Protein AF-A0A5J5BMW9-F1 (afdb_monomer)

Structure (mmCIF, N/CA/C/O backbone):
data_AF-A0A5J5BMW9-F1
#
_entry.id   AF-A0A5J5BMW9-F1
#
loop_
_atom_site.group_PDB
_atom_site.id
_atom_site.type_symbol
_atom_site.label_atom_id
_atom_site.label_alt_id
_atom_site.label_comp_id
_atom_site.label_asym_id
_atom_site.label_entity_id
_atom_site.label_seq_id
_atom_site.pdbx_PDB_ins_code
_atom_site.Cartn_x
_atom_site.Cartn_y
_atom_site.Cartn_z
_atom_site.occupancy
_atom_site.B_iso_or_equiv
_atom_site.auth_seq_id
_atom_site.auth_comp_id
_atom_site.auth_asym_id
_atom_site.auth_atom_id
_atom_site.pdbx_PDB_model_num
ATOM 1 N N . MET A 1 1 ? -21.427 -18.743 55.366 1.00 62.78 1 MET A N 1
ATOM 2 C CA . MET A 1 1 ? -20.964 -18.402 54.002 1.00 62.78 1 MET A CA 1
ATOM 3 C C . MET A 1 1 ? -21.722 -17.168 53.526 1.00 62.78 1 MET A C 1
ATOM 5 O O . MET A 1 1 ? -22.914 -17.090 53.780 1.00 62.78 1 MET A O 1
ATOM 9 N N . ASN A 1 2 ? -21.036 -16.200 52.913 1.00 81.75 2 ASN A N 1
ATOM 10 C CA . ASN A 1 2 ? -21.584 -14.946 52.370 1.00 81.75 2 ASN A CA 1
ATOM 11 C C . ASN A 1 2 ? -21.410 -14.989 50.839 1.00 81.75 2 ASN A C 1
ATOM 13 O O . ASN A 1 2 ? -20.342 -15.383 50.379 1.00 81.75 2 ASN A O 1
ATOM 17 N N . SER A 1 3 ? -22.439 -14.617 50.067 1.00 90.19 3 SER A N 1
ATOM 18 C CA . SER A 1 3 ? -22.433 -14.708 48.597 1.00 90.19 3 SER A CA 1
ATOM 19 C C . SER A 1 3 ? -21.591 -13.642 47.885 1.00 90.19 3 SER A C 1
ATOM 21 O O . SER A 1 3 ? -21.252 -13.832 46.723 1.00 90.19 3 SER A O 1
ATOM 23 N N . LEU A 1 4 ? -21.286 -12.511 48.535 1.00 91.31 4 LEU A N 1
ATOM 24 C CA . LEU A 1 4 ? -20.562 -11.351 47.987 1.00 91.31 4 LEU A CA 1
ATOM 25 C C . LEU A 1 4 ? -21.122 -10.836 46.641 1.00 91.31 4 LEU A C 1
ATOM 27 O O . LEU A 1 4 ? -20.436 -10.119 45.910 1.00 91.31 4 LEU A O 1
ATOM 31 N N . GLY A 1 5 ? -22.383 -11.154 46.319 1.00 94.19 5 GLY A N 1
ATOM 32 C CA . GLY A 1 5 ? -22.940 -11.003 44.970 1.00 94.19 5 GLY A CA 1
ATOM 33 C C . GLY A 1 5 ? -22.934 -9.567 44.441 1.00 94.19 5 GLY A C 1
ATOM 34 O O . GLY A 1 5 ? -22.580 -9.340 43.285 1.00 94.19 5 GLY A O 1
ATOM 35 N N . LEU A 1 6 ? -23.242 -8.579 45.289 1.00 93.75 6 LEU A N 1
ATOM 36 C CA . LEU A 1 6 ? -23.217 -7.165 44.896 1.00 93.75 6 LEU A CA 1
ATOM 37 C C . LEU A 1 6 ? -21.791 -6.659 44.638 1.00 93.75 6 LEU A C 1
ATOM 39 O O . LEU A 1 6 ? -21.566 -5.896 43.702 1.00 93.75 6 LEU A O 1
ATOM 43 N N . ILE A 1 7 ? -20.820 -7.096 45.444 1.00 93.81 7 ILE A N 1
ATOM 44 C CA . ILE A 1 7 ? -19.411 -6.709 45.282 1.00 93.81 7 ILE A CA 1
ATOM 45 C C . ILE A 1 7 ? -18.866 -7.306 43.983 1.00 93.81 7 ILE A C 1
ATOM 47 O O . ILE A 1 7 ? -18.262 -6.586 43.189 1.00 93.81 7 ILE A O 1
ATOM 51 N N . SER A 1 8 ? -19.150 -8.588 43.730 1.00 95.75 8 SER A N 1
ATOM 52 C CA . SER A 1 8 ? -18.800 -9.253 42.473 1.00 95.75 8 SER A CA 1
ATOM 53 C C . SER A 1 8 ? -19.434 -8.543 41.274 1.00 95.75 8 SER A C 1
ATOM 55 O O . SER A 1 8 ? -18.712 -8.145 40.365 1.00 95.75 8 SER A O 1
ATOM 57 N N . SER A 1 9 ? -20.741 -8.262 41.320 1.00 95.56 9 SER A N 1
ATOM 58 C CA . SER A 1 9 ? -21.459 -7.587 40.228 1.00 95.56 9 SER A CA 1
ATOM 59 C C . SER A 1 9 ? -20.897 -6.196 39.922 1.00 95.56 9 SER A C 1
ATOM 61 O O . SER A 1 9 ? -20.739 -5.842 38.756 1.00 95.56 9 SER A O 1
ATOM 63 N N . ARG A 1 10 ? -20.534 -5.409 40.948 1.00 95.50 10 ARG A N 1
ATOM 64 C CA . ARG A 1 10 ? -19.918 -4.084 40.754 1.00 95.50 10 ARG A CA 1
ATOM 65 C C . ARG A 1 10 ? -18.558 -4.174 40.071 1.00 95.50 10 A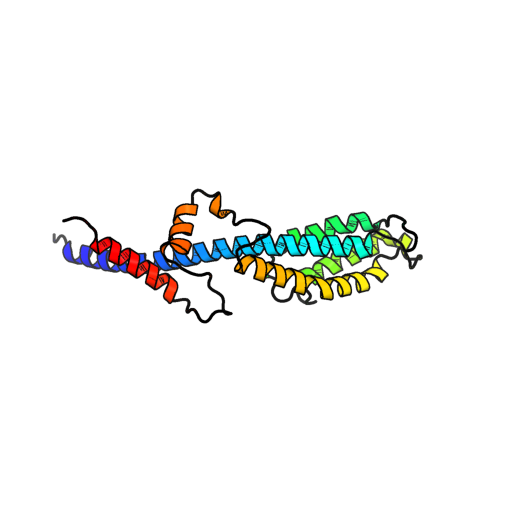RG A C 1
ATOM 67 O O . ARG A 1 10 ? -18.283 -3.385 39.173 1.00 95.50 10 ARG A O 1
ATOM 74 N N . LYS A 1 11 ? -17.724 -5.143 40.454 1.00 95.50 11 LYS A N 1
ATOM 75 C CA . LYS A 1 11 ? -16.420 -5.348 39.809 1.00 95.50 11 LYS A CA 1
ATOM 76 C C . LYS A 1 11 ? -16.545 -5.895 38.393 1.00 95.50 11 LYS A C 1
ATOM 78 O O . LYS A 1 11 ? -15.795 -5.469 37.520 1.00 95.50 11 LYS A O 1
ATOM 83 N N . THR A 1 12 ? -17.530 -6.751 38.130 1.00 95.38 12 THR A N 1
ATOM 84 C CA . THR A 1 12 ? -17.856 -7.175 36.764 1.00 95.38 12 THR A CA 1
ATOM 85 C C . THR A 1 12 ? -18.325 -5.997 35.909 1.00 95.38 12 THR A C 1
ATOM 87 O O . THR A 1 12 ? -17.895 -5.886 34.766 1.00 95.38 12 THR A O 1
ATOM 90 N N . ALA A 1 13 ? -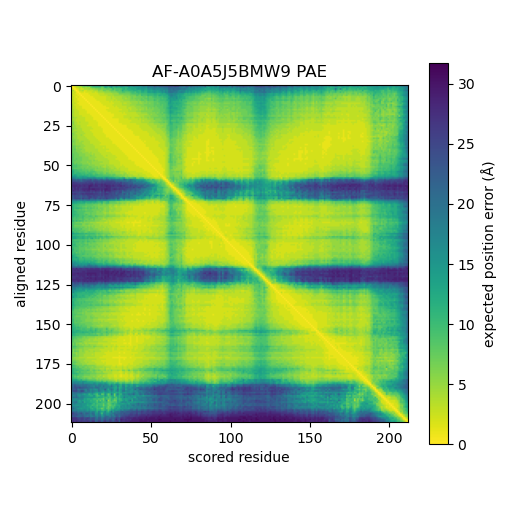19.145 -5.089 36.448 1.00 94.25 13 ALA A N 1
ATOM 91 C CA . ALA A 1 13 ? -19.577 -3.893 35.726 1.00 94.25 13 ALA A CA 1
ATOM 92 C C . ALA A 1 13 ? -18.394 -2.977 35.360 1.00 94.25 13 ALA A C 1
ATOM 94 O O . ALA A 1 13 ? -18.245 -2.633 34.190 1.00 94.25 13 ALA A O 1
ATOM 95 N N . GLU A 1 14 ? -17.504 -2.677 36.318 1.00 93.38 14 GLU A N 1
ATOM 96 C CA . GLU A 1 14 ? -16.268 -1.914 36.063 1.00 93.38 14 GLU A CA 1
ATOM 97 C C . GLU A 1 14 ? -15.406 -2.580 34.969 1.00 93.38 14 GLU A C 1
ATOM 99 O O . GLU A 1 14 ? -14.920 -1.914 34.054 1.00 93.38 14 GLU A O 1
ATOM 104 N N . ALA A 1 15 ? -15.254 -3.909 35.014 1.00 94.62 15 ALA A N 1
ATOM 105 C CA . ALA A 1 15 ? -14.490 -4.654 34.013 1.00 94.62 15 ALA A CA 1
ATOM 106 C C . ALA A 1 15 ? -15.124 -4.592 32.612 1.00 94.62 15 ALA A C 1
ATOM 108 O O . ALA A 1 15 ? -14.413 -4.459 31.615 1.00 94.62 15 ALA A O 1
ATOM 109 N N . VAL A 1 16 ? -16.455 -4.662 32.522 1.00 93.38 16 VAL A N 1
ATOM 110 C CA . VAL A 1 16 ? -17.190 -4.549 31.254 1.00 93.38 16 VAL A CA 1
ATOM 111 C C . VAL A 1 16 ? -17.012 -3.163 30.630 1.00 93.38 16 VAL A C 1
ATOM 113 O O . VAL A 1 16 ? -16.931 -3.058 29.406 1.00 93.38 16 VAL A O 1
ATOM 116 N N . ASP A 1 17 ? -16.921 -2.103 31.429 1.00 88.38 17 ASP A N 1
ATOM 117 C CA . ASP A 1 17 ? -16.704 -0.753 30.904 1.00 88.38 17 ASP A CA 1
ATOM 118 C C . ASP A 1 17 ? -15.285 -0.584 30.340 1.00 88.38 17 ASP A C 1
ATOM 120 O O . ASP A 1 17 ? -15.129 -0.091 29.222 1.00 88.38 17 ASP A O 1
ATOM 124 N N . ILE A 1 18 ? -14.260 -1.124 31.008 1.00 91.81 18 ILE A N 1
ATOM 125 C CA . ILE A 1 18 ? -12.894 -1.182 30.453 1.00 91.81 18 ILE A CA 1
ATOM 126 C C . ILE A 1 18 ? -12.869 -2.006 29.157 1.00 91.81 18 ILE A C 1
ATOM 128 O O . ILE A 1 18 ? -12.268 -1.595 28.161 1.00 91.81 18 ILE A O 1
ATOM 132 N N . PHE A 1 19 ? -13.558 -3.149 29.132 1.00 89.62 19 PHE A N 1
ATOM 133 C CA . PHE A 1 19 ? -13.623 -4.006 27.950 1.00 89.62 19 PHE A CA 1
ATOM 134 C C . PHE A 1 19 ? -14.227 -3.291 26.733 1.00 89.62 19 PHE A C 1
ATOM 136 O O . PHE A 1 19 ? -13.752 -3.487 25.611 1.00 89.62 19 PHE A O 1
ATOM 143 N N . LYS A 1 20 ? -15.229 -2.423 26.924 1.00 85.62 20 LYS A N 1
ATOM 144 C CA . LYS A 1 20 ? -15.781 -1.606 25.829 1.00 85.62 20 LYS A CA 1
ATOM 145 C C . LYS A 1 20 ? -14.758 -0.629 25.276 1.00 85.62 20 LYS A C 1
ATOM 147 O O . LYS A 1 20 ? -14.660 -0.510 24.059 1.00 85.62 20 LYS A O 1
ATOM 152 N N . ILE A 1 21 ? -13.972 0.015 26.143 1.00 87.81 21 ILE A N 1
ATOM 153 C CA . ILE A 1 21 ? -12.910 0.936 25.720 1.00 87.81 21 ILE A CA 1
ATOM 154 C C . ILE A 1 21 ? -11.867 0.206 24.871 1.00 87.81 21 ILE A C 1
ATOM 156 O O . ILE A 1 21 ? -11.460 0.688 23.810 1.00 87.81 21 ILE A O 1
ATOM 160 N N . MET A 1 22 ? -11.470 -0.990 25.306 1.00 89.94 22 MET A N 1
ATOM 161 C CA . MET A 1 22 ? -10.542 -1.832 24.554 1.00 89.94 22 MET A CA 1
ATOM 162 C C . MET A 1 22 ? -11.140 -2.269 23.215 1.00 89.94 22 MET A C 1
ATOM 164 O O . MET A 1 22 ? -10.480 -2.163 22.183 1.00 89.94 22 MET A O 1
ATOM 168 N N . SER A 1 23 ? -12.399 -2.710 23.218 1.00 88.38 23 SER A N 1
ATOM 169 C CA . SER A 1 23 ? -13.090 -3.204 22.024 1.00 88.38 23 SER A CA 1
ATOM 170 C C . SER A 1 23 ? -13.304 -2.108 20.980 1.00 88.38 23 SER A C 1
ATOM 172 O O . SER A 1 23 ? -13.058 -2.347 19.800 1.00 88.38 23 SER A O 1
ATOM 174 N N . SER A 1 24 ? -13.696 -0.895 21.388 1.00 86.25 24 SER A N 1
ATOM 175 C CA . SER A 1 24 ? -13.872 0.230 20.462 1.00 86.25 24 SER A CA 1
ATOM 176 C C . SER A 1 24 ? -12.542 0.648 19.836 1.00 86.25 24 SER A C 1
ATOM 178 O O . SER A 1 24 ? -12.444 0.783 18.616 1.00 86.25 24 SER A O 1
ATOM 180 N N . THR A 1 25 ? -11.488 0.764 20.648 1.00 88.50 25 THR A N 1
ATOM 181 C CA . THR A 1 25 ? -10.137 1.095 20.173 1.00 88.50 25 THR A CA 1
ATOM 182 C C . THR A 1 25 ? -9.620 0.039 19.199 1.00 88.50 25 THR A C 1
ATOM 184 O O . THR A 1 25 ? -9.063 0.370 18.150 1.00 88.50 25 THR A O 1
ATOM 187 N N . TYR A 1 26 ? -9.834 -1.238 19.521 1.00 89.50 26 TYR A N 1
ATOM 188 C CA . TYR A 1 26 ? -9.436 -2.349 18.669 1.00 89.50 26 TYR A CA 1
ATOM 189 C C . TYR A 1 26 ? -10.195 -2.348 17.338 1.00 89.50 26 TYR A C 1
ATOM 191 O O . TYR A 1 26 ? -9.580 -2.513 16.287 1.00 89.50 26 TYR A O 1
ATOM 199 N N . LEU A 1 27 ? -11.502 -2.079 17.353 1.00 89.56 27 LEU A N 1
ATOM 200 C CA . LEU A 1 27 ? -12.317 -2.026 16.141 1.00 89.56 27 LEU A CA 1
ATOM 201 C C . LEU A 1 27 ? -11.891 -0.887 15.195 1.00 89.56 27 LEU A C 1
ATOM 203 O O . LEU A 1 27 ? -11.784 -1.107 13.987 1.00 89.56 27 LEU A O 1
ATOM 207 N N . VAL A 1 28 ? -11.565 0.298 15.728 1.00 89.62 28 VAL A N 1
ATOM 208 C CA . VAL A 1 28 ? -10.986 1.399 14.929 1.00 89.62 28 VAL A CA 1
ATOM 209 C C . VAL A 1 28 ? -9.641 0.989 14.335 1.00 89.62 28 VAL A C 1
ATOM 211 O O . VAL A 1 28 ? -9.394 1.230 13.153 1.00 89.62 28 VAL A O 1
ATOM 214 N N . ALA A 1 29 ? -8.777 0.350 15.129 1.00 90.81 29 ALA A N 1
ATOM 215 C CA . ALA A 1 29 ? -7.474 -0.116 14.665 1.00 90.81 29 ALA A CA 1
ATOM 216 C C . ALA A 1 29 ? -7.595 -1.182 13.560 1.00 90.81 29 ALA A C 1
ATOM 218 O O . ALA A 1 29 ? -6.823 -1.158 12.604 1.00 90.81 29 ALA A O 1
ATOM 219 N N . LEU A 1 30 ? -8.588 -2.073 13.642 1.00 94.62 30 LEU A N 1
ATOM 220 C CA . LEU A 1 30 ? -8.881 -3.047 12.590 1.00 94.62 30 LEU A CA 1
ATOM 221 C C . LEU A 1 30 ? -9.352 -2.375 11.298 1.00 94.62 30 LEU A C 1
ATOM 223 O O . LEU A 1 30 ? -8.853 -2.712 10.227 1.00 94.62 30 LEU A O 1
ATOM 227 N N . CYS A 1 31 ? -10.260 -1.399 11.383 1.00 93.44 31 CYS A N 1
ATOM 228 C CA . CYS A 1 31 ? -10.694 -0.645 10.203 1.00 93.44 31 CYS A CA 1
ATOM 229 C C . CYS A 1 31 ? -9.522 0.117 9.570 1.00 93.44 31 CYS A C 1
ATOM 231 O O . CYS A 1 31 ? -9.363 0.101 8.353 1.00 93.44 31 CYS A O 1
ATOM 233 N N . GLN A 1 32 ? -8.641 0.694 10.392 1.00 93.88 32 GLN A N 1
ATOM 234 C CA . GLN A 1 32 ? -7.413 1.336 9.925 1.00 93.88 32 GLN A CA 1
ATOM 235 C C . GLN A 1 32 ? -6.482 0.346 9.209 1.00 93.88 32 GLN A C 1
ATOM 237 O O . GLN A 1 32 ? -5.921 0.672 8.167 1.00 93.88 32 GLN A O 1
ATOM 242 N N . ALA A 1 33 ? -6.318 -0.868 9.741 1.00 96.06 33 ALA A N 1
ATOM 243 C CA . ALA A 1 33 ? -5.502 -1.902 9.111 1.00 96.06 33 ALA A CA 1
ATOM 244 C C . ALA A 1 33 ? -6.086 -2.361 7.764 1.00 96.06 33 ALA A C 1
ATOM 246 O O . ALA A 1 33 ? -5.330 -2.602 6.825 1.00 96.06 33 ALA A O 1
ATOM 247 N N . ILE A 1 34 ? -7.416 -2.445 7.651 1.00 96.19 34 ILE A N 1
ATOM 248 C CA . ILE A 1 34 ? -8.109 -2.740 6.388 1.00 96.19 34 ILE A CA 1
ATOM 249 C C . ILE A 1 34 ? -7.805 -1.657 5.345 1.00 96.19 34 ILE A C 1
ATOM 251 O O . ILE A 1 34 ? -7.415 -1.984 4.224 1.00 96.19 34 ILE A O 1
ATOM 255 N N . ASP A 1 35 ? -7.915 -0.384 5.725 1.00 94.81 35 ASP A N 1
ATOM 256 C CA . ASP A 1 35 ? -7.615 0.744 4.835 1.00 94.81 35 ASP A CA 1
ATOM 257 C C . ASP A 1 35 ? -6.140 0.755 4.403 1.00 94.81 35 ASP A C 1
ATOM 259 O O . ASP A 1 35 ? -5.835 0.943 3.225 1.00 94.81 35 ASP A O 1
ATOM 263 N N . LEU A 1 36 ? -5.213 0.467 5.326 1.00 96.00 36 LEU A N 1
ATOM 264 C CA . LEU A 1 36 ? -3.786 0.342 5.013 1.00 96.00 36 LEU A CA 1
ATOM 265 C C . LEU A 1 36 ? -3.505 -0.806 4.038 1.00 96.00 36 LEU A C 1
ATOM 267 O O . LEU A 1 36 ? -2.686 -0.641 3.140 1.00 96.00 36 LEU A O 1
ATOM 271 N N . ARG A 1 37 ? -4.186 -1.953 4.157 1.00 96.88 37 ARG A N 1
ATOM 272 C CA . ARG A 1 37 ? -4.039 -3.057 3.191 1.00 96.88 37 ARG A CA 1
ATOM 273 C C . ARG A 1 37 ? -4.581 -2.698 1.812 1.00 96.88 37 ARG A C 1
ATOM 275 O O . ARG A 1 37 ? -3.972 -3.055 0.808 1.00 96.88 37 ARG A O 1
ATOM 282 N N . HIS A 1 38 ? -5.692 -1.967 1.752 1.00 96.44 38 HIS A N 1
ATOM 283 C CA . HIS A 1 38 ? -6.236 -1.467 0.489 1.00 96.44 38 HIS A CA 1
ATOM 284 C C . HIS A 1 38 ? -5.280 -0.473 -0.191 1.00 96.44 38 HIS A C 1
ATOM 286 O O . HIS A 1 38 ? -5.040 -0.567 -1.400 1.00 96.44 38 HIS A O 1
ATOM 292 N N . MET A 1 39 ? -4.682 0.428 0.590 1.00 95.75 39 MET A N 1
ATOM 293 C CA . MET A 1 39 ? -3.654 1.357 0.121 1.00 95.75 39 MET A CA 1
ATOM 294 C C . MET A 1 39 ? -2.393 0.622 -0.350 1.00 95.75 39 MET A C 1
ATOM 296 O O . MET A 1 39 ? -1.893 0.905 -1.437 1.00 95.75 39 MET A O 1
ATOM 300 N N . GLU A 1 40 ? -1.902 -0.343 0.430 1.00 96.50 40 GLU A N 1
ATOM 301 C CA . GLU A 1 40 ? -0.733 -1.160 0.093 1.00 96.50 40 GLU A CA 1
ATOM 302 C C . GLU A 1 40 ? -0.900 -1.837 -1.269 1.00 96.50 40 GLU A C 1
ATOM 304 O O . GLU A 1 40 ? 0.000 -1.770 -2.101 1.00 96.50 40 GLU A O 1
ATOM 309 N N . GLU A 1 41 ? -2.056 -2.453 -1.522 1.00 96.50 41 GLU A N 1
ATOM 310 C CA . GLU A 1 41 ? -2.325 -3.150 -2.779 1.00 96.50 41 GLU A CA 1
ATOM 311 C C . GLU A 1 41 ? -2.300 -2.205 -3.991 1.00 96.50 41 GLU A C 1
ATOM 313 O O . GLU A 1 41 ? -1.666 -2.510 -5.006 1.00 96.50 41 GLU A O 1
ATOM 318 N N . ASN A 1 42 ? -2.934 -1.035 -3.877 1.00 97.31 42 ASN A N 1
ATOM 319 C CA . ASN A 1 42 ? -2.951 -0.037 -4.948 1.00 97.31 42 ASN A CA 1
ATOM 320 C C . ASN A 1 42 ? -1.552 0.534 -5.210 1.00 97.31 42 ASN A C 1
ATOM 322 O O . ASN A 1 42 ? -1.106 0.568 -6.356 1.00 97.31 42 ASN A O 1
ATOM 326 N N . LEU A 1 43 ? -0.830 0.920 -4.154 1.00 96.75 43 LEU A N 1
ATOM 327 C CA . LEU A 1 43 ? 0.528 1.453 -4.268 1.00 96.75 43 LEU A CA 1
ATOM 328 C C . LEU A 1 43 ? 1.490 0.412 -4.848 1.00 96.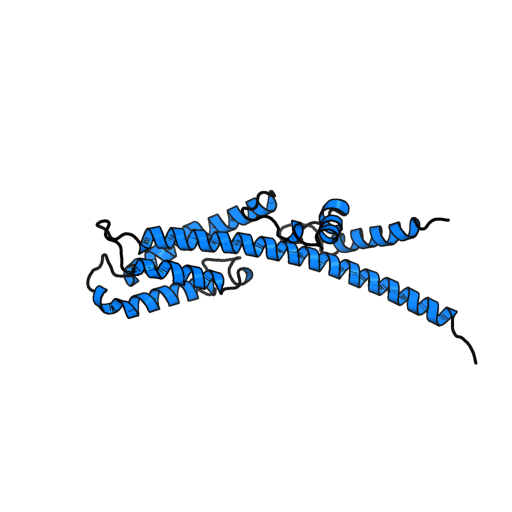75 43 LEU A C 1
ATOM 330 O O . LEU A 1 43 ? 2.276 0.730 -5.741 1.00 96.75 43 LEU A O 1
ATOM 334 N N . LYS A 1 44 ? 1.389 -0.851 -4.419 1.00 96.75 44 LYS A N 1
ATOM 335 C CA . LYS A 1 44 ? 2.174 -1.954 -4.983 1.00 96.75 44 LYS A CA 1
ATOM 336 C C . LYS A 1 44 ? 1.926 -2.114 -6.477 1.00 96.75 44 LYS A C 1
ATOM 338 O O . LYS A 1 44 ? 2.880 -2.216 -7.244 1.00 96.75 44 LYS A O 1
ATOM 343 N N . ASN A 1 45 ? 0.661 -2.109 -6.897 1.00 96.50 45 ASN A N 1
ATOM 344 C CA . ASN A 1 45 ? 0.293 -2.211 -8.306 1.00 96.50 45 ASN A CA 1
ATOM 345 C C . ASN A 1 45 ? 0.872 -1.049 -9.132 1.00 96.50 45 ASN A C 1
ATOM 347 O O . ASN A 1 45 ? 1.464 -1.277 -10.185 1.00 96.50 45 ASN A O 1
ATOM 351 N N . THR A 1 46 ? 0.792 0.181 -8.622 1.00 96.69 46 THR A N 1
ATOM 352 C CA . THR A 1 46 ? 1.393 1.358 -9.263 1.00 96.69 46 THR A CA 1
ATOM 353 C C . THR A 1 46 ? 2.908 1.228 -9.407 1.00 96.69 46 THR A C 1
ATOM 355 O O . THR A 1 46 ? 3.441 1.489 -10.488 1.00 96.69 46 THR A O 1
ATOM 358 N N . VAL A 1 47 ? 3.613 0.783 -8.360 1.00 96.50 47 VAL A N 1
ATOM 359 C CA . VAL A 1 47 ? 5.070 0.575 -8.414 1.00 96.50 47 VAL A CA 1
ATOM 360 C C . VAL A 1 47 ? 5.412 -0.496 -9.453 1.00 96.50 47 VAL A C 1
ATOM 362 O O . VAL A 1 47 ? 6.292 -0.270 -10.280 1.00 96.50 47 VAL A O 1
ATOM 365 N N . LYS A 1 48 ? 4.686 -1.623 -9.484 1.00 95.50 48 LYS A N 1
ATOM 366 C CA . LYS A 1 48 ? 4.884 -2.685 -10.488 1.00 95.50 48 LYS A CA 1
ATOM 367 C C . LYS A 1 48 ? 4.709 -2.163 -11.911 1.00 95.50 48 LYS A C 1
ATOM 369 O O . LYS A 1 48 ? 5.576 -2.400 -12.748 1.00 95.50 48 LYS A O 1
ATOM 374 N N . ASN A 1 49 ? 3.627 -1.430 -12.169 1.00 95.19 49 ASN A N 1
ATOM 375 C CA . ASN A 1 49 ? 3.334 -0.876 -13.491 1.00 95.19 49 ASN A CA 1
ATOM 376 C C . ASN A 1 49 ? 4.388 0.149 -13.915 1.00 95.19 49 ASN A C 1
ATOM 378 O O . ASN A 1 49 ? 4.858 0.111 -15.047 1.00 95.19 49 ASN A O 1
ATOM 382 N N . THR A 1 50 ? 4.817 1.014 -12.994 1.00 95.00 50 THR A N 1
ATOM 383 C CA . THR A 1 50 ? 5.853 2.018 -13.271 1.00 95.00 50 THR A CA 1
ATOM 384 C C . THR A 1 50 ? 7.201 1.355 -13.558 1.00 95.00 50 THR A C 1
ATOM 386 O O . THR A 1 50 ? 7.851 1.690 -14.545 1.00 95.00 50 THR A O 1
ATOM 389 N N . VAL A 1 51 ? 7.611 0.372 -1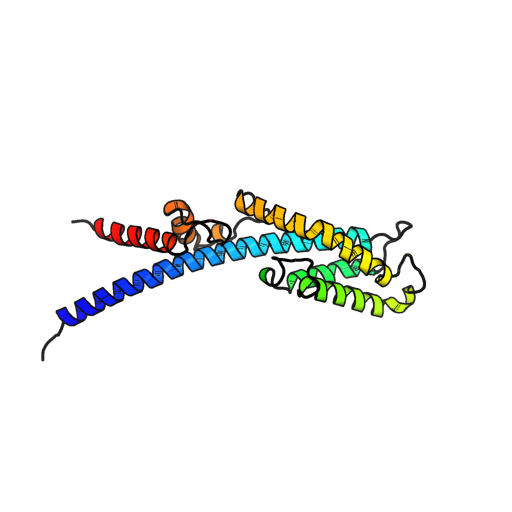2.748 1.00 93.50 51 VAL A N 1
ATOM 390 C CA . VAL A 1 51 ? 8.858 -0.382 -12.964 1.00 93.50 51 VAL A CA 1
ATOM 391 C C . VAL A 1 51 ? 8.810 -1.151 -14.284 1.00 93.50 51 VAL A C 1
ATOM 393 O O . VAL A 1 51 ? 9.775 -1.093 -15.038 1.00 93.50 51 VAL A O 1
ATOM 396 N N . SER A 1 52 ? 7.696 -1.816 -14.603 1.00 92.00 52 SER A N 1
ATOM 397 C CA . SER A 1 52 ? 7.496 -2.506 -15.886 1.00 92.00 52 SER A CA 1
ATOM 398 C C . SER A 1 52 ? 7.565 -1.535 -17.069 1.00 92.00 52 SER A C 1
ATOM 400 O O . SER A 1 52 ? 8.270 -1.796 -18.043 1.00 92.00 52 SER A O 1
ATOM 402 N N . GLN A 1 53 ? 6.911 -0.375 -16.977 1.00 90.88 53 GLN A N 1
ATOM 403 C CA . GLN A 1 53 ? 6.939 0.650 -18.020 1.00 90.88 53 GLN A CA 1
ATOM 404 C C . GLN A 1 53 ? 8.357 1.188 -18.254 1.00 90.88 53 GLN A C 1
ATOM 406 O O . GLN A 1 53 ? 8.805 1.269 -19.399 1.00 90.88 53 GLN A O 1
ATOM 411 N N . VAL A 1 54 ? 9.075 1.538 -17.184 1.00 90.81 54 VAL A N 1
ATOM 412 C CA . VAL A 1 54 ? 10.448 2.055 -17.271 1.00 90.81 54 VAL A CA 1
ATOM 413 C C . VAL A 1 54 ? 11.403 0.973 -17.779 1.00 90.81 54 VAL A C 1
ATOM 415 O O . VAL A 1 54 ? 12.208 1.238 -18.672 1.00 90.81 54 VAL A O 1
ATOM 418 N N . ALA A 1 55 ? 11.284 -0.258 -17.276 1.00 88.19 55 ALA A N 1
ATOM 419 C CA . ALA A 1 55 ? 12.067 -1.391 -17.754 1.00 88.19 55 ALA A CA 1
ATOM 420 C C . ALA A 1 55 ? 11.831 -1.622 -19.250 1.00 88.19 55 ALA A C 1
ATOM 422 O O . ALA A 1 55 ? 12.793 -1.745 -20.000 1.00 88.19 55 ALA A O 1
ATOM 423 N N . ASN A 1 56 ? 10.581 -1.583 -19.714 1.00 85.75 56 ASN A N 1
ATOM 424 C CA . ASN A 1 56 ? 10.275 -1.763 -21.128 1.00 85.75 56 ASN A CA 1
ATOM 425 C C . ASN A 1 56 ? 10.812 -0.629 -22.006 1.00 85.75 56 ASN A C 1
ATOM 427 O O . ASN A 1 56 ? 11.343 -0.877 -23.087 1.00 85.75 56 ASN A O 1
ATOM 431 N N . LYS A 1 57 ? 10.739 0.614 -21.527 1.00 84.88 57 LYS A N 1
ATOM 432 C CA . LYS A 1 57 ? 11.270 1.780 -22.240 1.00 84.88 57 LYS A CA 1
ATOM 433 C C . LYS A 1 57 ? 12.797 1.737 -22.378 1.00 84.88 57 LYS A C 1
ATOM 435 O O . LYS A 1 57 ? 13.320 2.087 -23.431 1.00 84.88 57 LYS A O 1
ATOM 440 N N . VAL A 1 58 ? 13.510 1.334 -21.325 1.00 82.88 58 VAL A N 1
ATOM 441 C CA . VAL A 1 58 ? 14.980 1.427 -21.263 1.00 82.88 58 VAL A C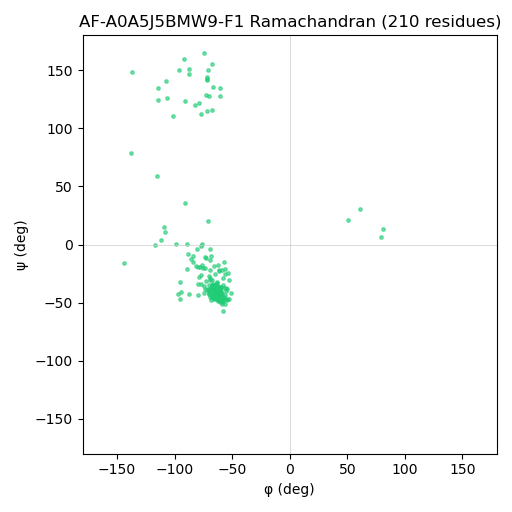A 1
ATOM 442 C C . VAL A 1 58 ? 15.667 0.130 -21.707 1.00 82.88 58 VAL A C 1
ATOM 444 O O . VAL A 1 58 ? 16.683 0.163 -22.411 1.00 82.88 58 VAL A O 1
ATOM 447 N N . LEU A 1 59 ? 15.130 -1.023 -21.306 1.00 75.19 59 LEU A N 1
ATOM 448 C CA . LEU A 1 59 ? 15.770 -2.328 -21.479 1.00 75.19 59 LEU A CA 1
ATOM 449 C C . LEU A 1 59 ? 15.307 -3.056 -22.748 1.00 75.19 59 LEU A C 1
ATOM 451 O O . LEU A 1 59 ? 16.135 -3.722 -23.357 1.00 75.19 59 LEU A O 1
ATOM 455 N N . THR A 1 60 ? 14.058 -2.900 -23.201 1.00 68.69 60 THR A N 1
ATOM 456 C CA . THR A 1 60 ? 13.499 -3.756 -24.272 1.00 68.69 60 THR A CA 1
ATOM 457 C C . THR A 1 60 ? 13.937 -3.369 -25.689 1.00 68.69 60 THR A C 1
ATOM 459 O O . THR A 1 60 ? 14.032 -4.251 -26.542 1.00 68.69 60 THR A O 1
ATOM 462 N N . MET A 1 61 ? 14.260 -2.096 -25.957 1.00 63.75 61 MET A N 1
ATOM 463 C CA . MET A 1 61 ? 14.719 -1.645 -27.281 1.00 63.75 61 MET A CA 1
ATOM 464 C C . MET A 1 61 ? 16.226 -1.344 -27.312 1.00 63.75 61 MET A C 1
ATOM 466 O O . MET A 1 61 ? 16.753 -0.561 -26.512 1.00 63.75 61 MET A O 1
ATOM 470 N N . GLY A 1 62 ? 16.936 -1.973 -28.253 1.00 59.34 62 GLY A N 1
ATOM 471 C CA . GLY A 1 62 ? 18.236 -1.499 -28.733 1.00 59.34 62 GLY A CA 1
ATOM 472 C C . GLY A 1 62 ? 18.080 -0.278 -29.648 1.00 59.34 62 GLY A C 1
ATOM 473 O O . GLY A 1 62 ? 16.990 -0.006 -30.151 1.00 59.34 62 GLY A O 1
ATOM 474 N N . SER A 1 63 ? 19.171 0.445 -29.908 1.00 55.56 63 SER A N 1
ATOM 475 C CA . SER A 1 63 ? 19.195 1.624 -30.798 1.00 55.56 63 SER A CA 1
ATOM 476 C C . SER A 1 63 ? 18.678 1.354 -32.222 1.00 55.56 63 SER A C 1
ATOM 478 O O . SER A 1 63 ? 18.227 2.285 -32.882 1.00 55.56 63 SER A O 1
ATOM 480 N N . ASN A 1 64 ? 18.673 0.090 -32.662 1.00 56.34 64 ASN A N 1
ATOM 481 C CA . ASN A 1 64 ? 18.235 -0.343 -33.994 1.00 56.34 64 ASN A CA 1
ATOM 482 C C . ASN A 1 64 ? 16.889 -1.105 -33.999 1.00 56.34 64 ASN A C 1
ATOM 484 O O . ASN A 1 64 ? 16.540 -1.715 -35.005 1.00 56.34 64 ASN A O 1
ATOM 488 N N . GLY A 1 65 ? 16.137 -1.116 -32.890 1.00 59.69 65 GLY A N 1
ATOM 489 C CA . GLY A 1 65 ? 14.863 -1.849 -32.791 1.00 59.69 65 GLY A CA 1
ATOM 490 C C . GLY A 1 65 ? 14.997 -3.363 -32.558 1.00 59.69 65 GLY A C 1
ATOM 491 O O . GLY A 1 65 ? 13.993 -4.071 -32.555 1.00 59.69 65 GLY A O 1
ATOM 492 N N . GLU A 1 66 ? 16.214 -3.864 -32.329 1.00 57.41 66 GLU A N 1
ATOM 493 C CA . GLU A 1 66 ? 16.459 -5.257 -31.944 1.00 57.41 66 GLU A CA 1
ATOM 494 C C . GLU A 1 66 ? 16.019 -5.530 -30.495 1.00 57.41 66 GLU A C 1
ATOM 496 O O . GLU A 1 66 ? 16.176 -4.687 -29.603 1.00 57.41 66 GLU A O 1
ATOM 501 N N . LEU A 1 67 ? 15.467 -6.730 -30.270 1.00 59.56 67 LEU A N 1
ATOM 502 C CA . LEU A 1 67 ? 15.061 -7.220 -28.953 1.00 59.56 67 LEU A CA 1
ATOM 503 C C . LEU A 1 67 ? 16.299 -7.539 -28.118 1.00 59.56 67 LEU A C 1
ATOM 505 O O . LEU A 1 67 ? 17.044 -8.469 -28.416 1.00 59.56 67 LEU A O 1
ATOM 509 N N . HIS A 1 68 ? 16.493 -6.787 -27.043 1.00 59.72 68 HIS A N 1
ATOM 510 C CA . HIS A 1 68 ? 17.624 -6.988 -26.150 1.00 59.72 68 HIS A CA 1
ATOM 511 C C . HIS A 1 68 ? 17.450 -8.274 -25.313 1.00 59.72 68 HIS A C 1
ATOM 513 O O . HIS A 1 68 ? 16.343 -8.544 -24.830 1.00 59.72 68 HIS A O 1
ATOM 519 N N . PRO A 1 69 ? 18.528 -9.028 -25.020 1.00 59.28 69 PRO A N 1
ATOM 520 C CA . PRO A 1 69 ? 18.482 -10.173 -24.097 1.00 59.28 69 PRO A CA 1
ATOM 521 C C . PRO A 1 69 ? 17.975 -9.823 -22.681 1.00 59.28 69 PRO A C 1
ATOM 523 O O . PRO A 1 69 ? 17.549 -10.698 -21.932 1.00 59.28 69 PRO A O 1
ATOM 526 N N . SER A 1 70 ? 17.924 -8.536 -22.324 1.00 59.97 70 SER A N 1
ATOM 527 C CA . SER A 1 70 ? 17.433 -8.015 -21.044 1.00 59.97 70 SER A CA 1
ATOM 528 C C . SER A 1 70 ? 15.904 -8.009 -20.920 1.00 59.97 70 SER A C 1
ATOM 530 O O . SER A 1 70 ? 15.384 -7.643 -19.866 1.00 59.97 70 SER A O 1
ATOM 532 N N . ARG A 1 71 ? 15.160 -8.470 -21.939 1.00 62.06 71 ARG A N 1
ATOM 533 C CA . ARG A 1 71 ? 13.702 -8.687 -21.857 1.00 62.06 71 ARG A CA 1
ATOM 534 C C . ARG A 1 71 ? 13.308 -9.558 -20.656 1.00 62.06 71 ARG A C 1
ATOM 536 O O . ARG A 1 71 ? 12.232 -9.392 -20.092 1.00 62.06 71 ARG A O 1
ATOM 543 N N . PHE A 1 72 ? 14.183 -10.472 -20.238 1.00 62.59 72 PHE A N 1
ATOM 544 C CA . PHE A 1 72 ? 13.941 -11.331 -19.078 1.00 62.59 72 PHE A CA 1
ATOM 545 C C . PHE A 1 72 ? 14.125 -10.612 -17.729 1.00 62.59 72 PHE A C 1
ATOM 547 O O . PHE A 1 72 ? 13.570 -11.074 -16.731 1.00 62.59 72 PHE A O 1
ATOM 554 N N . CYS A 1 73 ? 14.812 -9.461 -17.693 1.00 76.12 73 CYS A N 1
ATOM 555 C CA . CYS A 1 73 ? 15.040 -8.693 -16.466 1.00 76.12 73 CYS A CA 1
ATOM 556 C C . CYS A 1 73 ? 13.742 -8.108 -15.900 1.00 76.12 73 CYS A C 1
ATOM 558 O O . CYS A 1 73 ? 13.592 -8.048 -14.683 1.00 76.12 73 CYS A O 1
ATOM 560 N N . GLU A 1 74 ? 12.782 -7.720 -16.750 1.00 83.19 74 GLU A N 1
ATOM 561 C CA . GLU A 1 74 ? 11.504 -7.136 -16.311 1.00 83.19 74 GLU A CA 1
ATOM 562 C C . GLU A 1 74 ? 10.806 -8.028 -15.279 1.00 83.19 74 GLU A C 1
ATOM 564 O O . GLU A 1 74 ? 10.396 -7.565 -14.214 1.00 83.19 74 GLU A O 1
ATOM 569 N N . LYS A 1 75 ? 10.731 -9.334 -15.557 1.00 86.94 75 LYS A N 1
ATOM 570 C CA . LYS A 1 75 ? 10.072 -10.296 -14.673 1.00 86.94 75 LYS A CA 1
ATOM 571 C C . LYS A 1 75 ? 10.735 -10.345 -13.297 1.00 86.94 75 LYS A C 1
ATOM 573 O O . LYS A 1 75 ? 10.038 -10.479 -12.294 1.00 86.94 75 LYS A O 1
ATOM 578 N N . ASP A 1 76 ? 12.058 -10.245 -13.236 1.00 89.56 76 ASP A N 1
ATOM 579 C CA . ASP A 1 76 ? 12.790 -10.276 -11.972 1.00 89.56 76 ASP A CA 1
ATOM 580 C C . ASP A 1 76 ? 12.705 -8.945 -11.217 1.00 89.56 76 ASP A C 1
ATOM 582 O O . ASP A 1 76 ? 12.561 -8.959 -9.995 1.00 89.56 76 ASP A O 1
ATOM 586 N N . LEU A 1 77 ? 12.668 -7.809 -11.919 1.00 91.12 77 LEU A N 1
ATOM 587 C CA . LEU A 1 77 ? 12.408 -6.501 -11.308 1.00 91.12 77 LEU A CA 1
ATOM 588 C C . LEU A 1 77 ? 11.001 -6.438 -10.700 1.00 91.12 77 LEU A C 1
ATOM 590 O O . LEU A 1 77 ? 10.828 -5.991 -9.569 1.00 91.12 77 LEU A O 1
ATOM 594 N N . VAL A 1 78 ? 9.991 -6.956 -11.401 1.00 92.19 78 VAL A N 1
ATOM 595 C CA . VAL A 1 78 ? 8.621 -7.031 -10.873 1.00 92.19 78 VAL A CA 1
ATOM 596 C C . VAL A 1 78 ? 8.544 -7.976 -9.665 1.00 92.19 78 VAL A C 1
ATOM 598 O O . VAL A 1 78 ? 7.863 -7.663 -8.688 1.00 92.19 78 VAL A O 1
ATOM 601 N N . LYS A 1 79 ? 9.295 -9.090 -9.663 1.00 93.00 79 LYS A N 1
ATOM 602 C CA . LYS A 1 79 ? 9.396 -9.977 -8.488 1.00 93.00 79 LYS A CA 1
ATOM 603 C C . LYS A 1 79 ? 10.020 -9.292 -7.272 1.00 93.00 79 LYS A C 1
ATOM 605 O O . LYS A 1 79 ? 9.645 -9.640 -6.155 1.00 93.00 79 LYS A O 1
ATOM 610 N N . VAL A 1 80 ? 10.965 -8.365 -7.458 1.00 93.88 80 VAL A N 1
ATOM 611 C CA . VAL A 1 80 ? 11.517 -7.566 -6.348 1.00 93.88 80 VAL A CA 1
ATOM 612 C C . VAL A 1 80 ? 10.402 -6.767 -5.686 1.00 93.88 80 VAL A C 1
ATOM 614 O O . VAL A 1 80 ? 10.224 -6.871 -4.476 1.00 93.88 80 VAL A O 1
ATOM 617 N N . VAL A 1 81 ? 9.591 -6.065 -6.482 1.00 94.00 81 VAL A N 1
ATOM 618 C CA . VAL A 1 81 ? 8.436 -5.310 -5.970 1.00 94.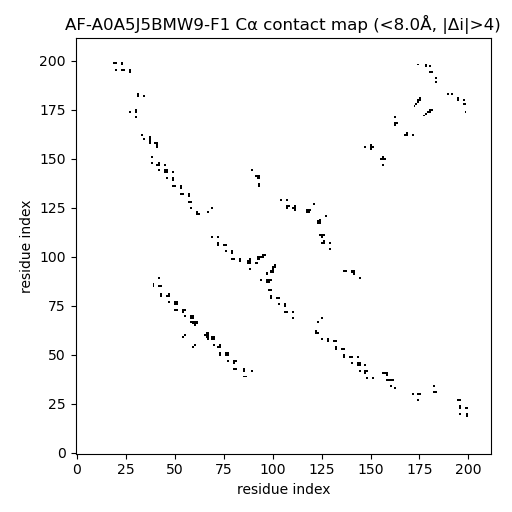00 81 VAL A CA 1
ATOM 619 C C . VAL A 1 81 ? 7.433 -6.235 -5.273 1.00 94.00 81 VAL A C 1
ATOM 621 O O . VAL A 1 81 ? 6.856 -5.875 -4.251 1.00 94.00 81 VAL A O 1
ATOM 624 N N . ASP A 1 82 ? 7.236 -7.456 -5.782 1.00 93.56 82 ASP A N 1
ATOM 625 C CA . ASP A 1 82 ? 6.333 -8.424 -5.154 1.00 93.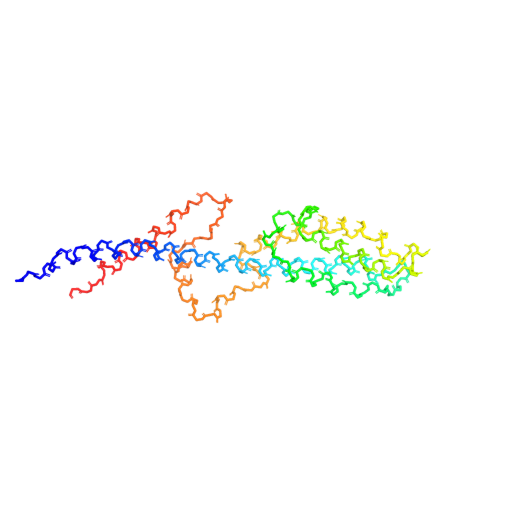56 82 ASP A CA 1
ATOM 626 C C . ASP A 1 82 ? 6.816 -8.938 -3.793 1.00 93.56 82 ASP A C 1
ATOM 628 O O . ASP A 1 82 ? 5.981 -9.252 -2.940 1.00 93.56 82 ASP A O 1
ATOM 632 N N . ARG A 1 83 ? 8.129 -9.012 -3.578 1.00 93.88 83 ARG A N 1
ATOM 633 C CA . ARG A 1 83 ? 8.729 -9.525 -2.340 1.00 93.88 83 ARG A CA 1
ATOM 634 C C . ARG A 1 83 ? 8.941 -8.456 -1.276 1.00 93.88 83 ARG A C 1
ATOM 636 O O . ARG A 1 83 ? 9.051 -8.812 -0.108 1.00 93.88 83 ARG A O 1
ATOM 643 N N . GLU A 1 84 ? 8.994 -7.190 -1.670 1.00 94.06 84 GLU A N 1
ATOM 644 C CA . GLU A 1 84 ? 9.268 -6.092 -0.752 1.00 94.06 84 GLU A CA 1
ATOM 645 C C . GLU A 1 84 ? 7.991 -5.555 -0.091 1.00 94.06 84 GLU A C 1
ATOM 647 O O . GLU A 1 84 ? 6.905 -5.536 -0.685 1.00 94.06 84 GLU A O 1
ATOM 652 N N . HIS A 1 85 ? 8.117 -5.108 1.160 1.00 94.88 85 HIS A N 1
ATOM 653 C CA . HIS A 1 85 ? 7.021 -4.460 1.873 1.00 94.88 85 HIS A CA 1
ATOM 654 C C . HIS A 1 85 ? 6.890 -3.006 1.419 1.00 94.88 85 HIS A C 1
ATOM 656 O O . HIS A 1 85 ? 7.817 -2.218 1.575 1.00 94.88 85 HIS A O 1
ATOM 662 N N . VAL A 1 86 ? 5.716 -2.628 0.905 1.00 96.25 86 VAL A N 1
ATOM 663 C CA . VAL A 1 86 ? 5.477 -1.291 0.329 1.00 96.25 86 VAL A CA 1
ATOM 664 C C . VAL A 1 86 ? 5.796 -0.182 1.331 1.00 96.25 86 VAL A C 1
ATOM 666 O O . VAL A 1 86 ? 6.532 0.749 1.024 1.00 96.25 86 VAL A O 1
ATOM 669 N N . PHE A 1 87 ? 5.312 -0.309 2.567 1.00 95.81 87 PHE A N 1
ATOM 670 C CA . PHE A 1 87 ? 5.524 0.699 3.610 1.00 95.81 87 PHE A CA 1
ATOM 671 C C . PHE A 1 87 ? 6.973 0.814 4.111 1.00 95.81 87 PHE A C 1
ATOM 673 O O . PHE A 1 87 ? 7.240 1.686 4.926 1.00 95.81 87 PHE A O 1
ATOM 680 N N . ALA A 1 88 ? 7.901 -0.031 3.645 1.00 96.25 88 ALA A N 1
ATOM 681 C CA . ALA A 1 88 ? 9.326 0.108 3.945 1.00 96.25 88 ALA A CA 1
ATOM 682 C C . ALA A 1 88 ? 10.047 1.097 3.013 1.00 96.25 88 ALA A C 1
ATOM 684 O O . ALA A 1 88 ? 11.217 1.393 3.248 1.00 96.25 88 ALA A O 1
ATOM 685 N N . TYR A 1 89 ? 9.392 1.548 1.935 1.00 95.81 89 TYR A N 1
ATOM 686 C CA . TYR A 1 89 ? 10.010 2.463 0.976 1.00 95.81 89 TYR A CA 1
ATOM 687 C C . TYR A 1 89 ? 9.080 3.523 0.371 1.00 95.81 89 TYR A C 1
ATOM 689 O O . TYR A 1 89 ? 9.562 4.439 -0.279 1.00 95.81 89 TYR A O 1
ATOM 697 N N . ILE A 1 90 ? 7.756 3.385 0.465 1.00 95.19 90 ILE A N 1
ATOM 698 C CA . ILE A 1 90 ? 6.809 4.174 -0.348 1.00 95.19 90 ILE A CA 1
ATOM 699 C C . ILE A 1 90 ? 6.680 5.654 0.051 1.00 95.19 90 ILE A C 1
ATOM 701 O O . ILE A 1 90 ? 6.036 6.432 -0.654 1.00 95.19 90 ILE A O 1
ATOM 705 N N . ASP A 1 91 ? 7.223 6.037 1.199 1.00 93.25 91 ASP A N 1
ATOM 706 C CA . ASP A 1 91 ? 7.357 7.424 1.644 1.00 93.25 91 ASP A CA 1
ATOM 707 C C . ASP A 1 91 ? 8.470 8.165 0.885 1.00 93.25 91 ASP A C 1
ATOM 709 O O . ASP A 1 91 ? 8.275 9.320 0.517 1.00 93.25 91 ASP A O 1
ATOM 713 N N . ASP A 1 92 ? 9.562 7.476 0.541 1.00 93.94 92 ASP A N 1
ATOM 714 C CA . ASP A 1 92 ? 10.589 7.953 -0.394 1.00 93.94 92 ASP A CA 1
ATOM 715 C C . ASP A 1 92 ? 11.039 6.816 -1.336 1.00 93.94 92 ASP A C 1
ATOM 717 O O . ASP A 1 92 ? 12.094 6.196 -1.151 1.00 93.94 92 ASP A O 1
ATOM 721 N N . PRO A 1 93 ? 10.244 6.504 -2.381 1.00 92.00 93 PRO A N 1
ATOM 722 C CA . PRO A 1 93 ? 10.425 5.293 -3.182 1.00 92.00 93 PRO A CA 1
ATOM 723 C C . PRO A 1 93 ? 11.706 5.291 -4.022 1.00 92.00 93 PRO A C 1
ATOM 725 O O . PRO A 1 93 ? 12.057 4.266 -4.608 1.00 92.00 93 PRO A O 1
ATOM 728 N N . CYS A 1 94 ? 12.402 6.424 -4.099 1.00 92.56 94 CYS A N 1
ATOM 729 C CA . CYS A 1 94 ? 13.610 6.594 -4.892 1.00 92.56 94 CYS A CA 1
ATOM 730 C C . CYS A 1 94 ? 14.875 6.791 -4.045 1.00 92.56 94 CYS A C 1
ATOM 732 O O . CYS A 1 94 ? 15.956 6.973 -4.613 1.00 92.56 94 CYS A O 1
ATOM 734 N N . SER A 1 95 ? 14.761 6.700 -2.717 1.00 93.38 95 SER A N 1
ATOM 735 C CA . SER A 1 95 ? 15.900 6.716 -1.804 1.00 93.38 95 SER A CA 1
ATOM 736 C C . SER A 1 95 ? 16.853 5.547 -2.063 1.00 93.38 95 SER A C 1
ATOM 738 O O . SER A 1 95 ? 16.448 4.390 -2.184 1.00 93.38 95 SER A O 1
ATOM 740 N N . GLU A 1 96 ? 18.155 5.832 -2.100 1.00 90.12 96 GLU A N 1
ATOM 741 C CA . GLU A 1 96 ? 19.194 4.817 -2.318 1.00 90.12 96 GLU A CA 1
ATOM 742 C C . GLU A 1 96 ? 19.427 3.919 -1.093 1.00 90.12 96 GLU A C 1
ATOM 744 O O . GLU A 1 96 ? 19.961 2.814 -1.221 1.00 90.12 96 GLU A O 1
ATOM 749 N N . THR A 1 97 ? 19.017 4.367 0.096 1.00 91.75 97 THR A N 1
ATOM 750 C CA . THR A 1 97 ? 19.123 3.587 1.338 1.00 91.75 97 THR A CA 1
ATOM 751 C C . THR A 1 97 ? 17.936 2.649 1.538 1.00 91.75 97 THR A C 1
ATOM 753 O O . THR A 1 97 ? 17.998 1.764 2.391 1.00 91.75 97 THR A O 1
ATOM 756 N N . TYR A 1 98 ? 16.874 2.816 0.748 1.00 94.75 98 TYR A N 1
ATOM 757 C CA . TYR A 1 98 ? 15.647 2.041 0.862 1.00 94.75 98 TYR A CA 1
ATOM 758 C C . TYR A 1 98 ? 15.706 0.744 0.054 1.00 94.75 98 TYR A C 1
ATOM 760 O O . TYR A 1 98 ? 16.384 0.663 -0.981 1.00 94.75 98 TYR A O 1
ATOM 768 N N . PRO A 1 99 ? 14.984 -0.297 0.507 1.00 95.00 99 PRO A N 1
ATOM 769 C CA . PRO A 1 99 ? 15.142 -1.639 -0.035 1.00 95.00 99 PRO A CA 1
ATOM 770 C C . PRO A 1 99 ? 14.763 -1.732 -1.516 1.00 95.00 99 PRO A C 1
ATOM 772 O O . PRO A 1 99 ? 15.413 -2.470 -2.255 1.00 95.00 99 PRO A O 1
ATOM 775 N N . LEU A 1 100 ? 13.788 -0.944 -1.990 1.00 93.75 100 LEU A N 1
ATOM 776 C CA . LEU A 1 100 ? 13.367 -0.971 -3.393 1.00 93.75 100 LEU A CA 1
ATOM 777 C C . LEU A 1 100 ? 14.536 -0.666 -4.345 1.00 93.75 100 LEU A C 1
ATOM 779 O O . LEU A 1 100 ? 14.870 -1.489 -5.198 1.00 93.75 100 LEU A O 1
ATOM 783 N N . MET A 1 101 ? 15.195 0.484 -4.184 1.00 93.12 101 MET A N 1
ATOM 784 C CA . MET A 1 101 ? 16.284 0.896 -5.075 1.00 93.12 101 MET A CA 1
ATOM 785 C C . MET A 1 101 ? 17.516 -0.000 -4.939 1.00 93.12 101 MET A C 1
ATOM 787 O O . MET A 1 101 ? 18.162 -0.310 -5.943 1.00 93.12 101 MET A O 1
ATOM 791 N N . GLN A 1 102 ? 17.822 -0.465 -3.725 1.00 93.31 102 GLN A N 1
ATOM 792 C CA . GLN A 1 102 ? 18.924 -1.400 -3.486 1.00 93.31 102 GLN A CA 1
ATOM 793 C C . GLN A 1 102 ? 18.712 -2.721 -4.225 1.00 93.31 102 GLN A C 1
ATOM 795 O O . GLN A 1 102 ? 19.611 -3.195 -4.921 1.00 93.31 102 GLN A O 1
ATOM 800 N N . LYS A 1 103 ? 17.514 -3.303 -4.116 1.00 93.38 103 LYS A N 1
ATOM 801 C CA . LYS A 1 103 ? 17.195 -4.599 -4.720 1.00 93.38 103 LYS A CA 1
ATOM 802 C C . LYS A 1 103 ? 17.035 -4.517 -6.232 1.00 93.38 103 LYS A C 1
ATOM 804 O O . LYS A 1 103 ? 17.515 -5.410 -6.925 1.00 93.38 103 LYS A O 1
ATOM 809 N N . LEU A 1 104 ? 16.439 -3.445 -6.759 1.00 91.81 104 LEU A N 1
ATOM 810 C CA . LEU A 1 104 ? 16.380 -3.221 -8.208 1.00 91.81 104 LEU A CA 1
ATOM 811 C C . LEU A 1 104 ? 17.790 -3.098 -8.800 1.00 91.81 104 LEU A C 1
ATOM 813 O O . LEU A 1 104 ? 18.094 -3.749 -9.798 1.00 91.81 104 LEU A O 1
ATOM 817 N N . ARG A 1 105 ? 18.677 -2.327 -8.156 1.00 90.12 105 ARG A N 1
ATOM 818 C CA . ARG A 1 105 ? 20.078 -2.204 -8.582 1.00 90.12 105 ARG A CA 1
ATOM 819 C C . ARG A 1 105 ? 20.809 -3.541 -8.505 1.00 90.12 105 ARG A C 1
ATOM 821 O O . ARG A 1 105 ? 21.508 -3.883 -9.451 1.00 90.12 105 ARG A O 1
ATOM 828 N N . GLN A 1 106 ? 20.622 -4.296 -7.421 1.00 90.50 106 GLN A N 1
ATOM 829 C CA . GLN A 1 106 ? 21.214 -5.623 -7.252 1.00 90.50 106 GLN A CA 1
ATOM 830 C C . GLN A 1 106 ? 20.826 -6.551 -8.411 1.00 90.50 106 GLN A C 1
ATOM 832 O O . GLN A 1 106 ? 21.705 -7.084 -9.075 1.00 90.50 106 GLN A O 1
ATOM 837 N N . VAL A 1 107 ? 19.530 -6.656 -8.727 1.00 89.50 107 VAL A N 1
ATOM 838 C CA . VAL A 1 107 ? 19.048 -7.492 -9.839 1.00 89.50 107 VAL A CA 1
ATOM 839 C C . VAL A 1 107 ? 19.641 -7.051 -11.179 1.00 89.50 107 VAL A C 1
ATOM 841 O O . VAL A 1 107 ? 20.059 -7.893 -11.969 1.00 89.50 107 VAL A O 1
ATOM 844 N N . LEU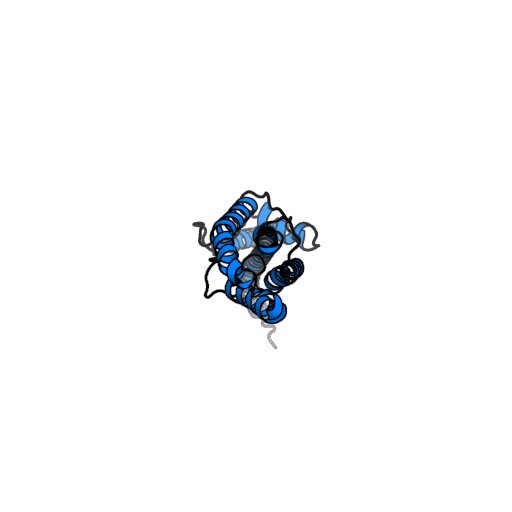 A 1 108 ? 19.716 -5.745 -11.445 1.00 86.19 108 LEU A N 1
ATOM 845 C CA . LEU A 1 108 ? 20.300 -5.237 -12.690 1.00 86.19 108 LEU A CA 1
ATOM 846 C C . LEU A 1 108 ? 21.797 -5.542 -12.809 1.00 86.19 108 LEU A C 1
ATOM 848 O O . LEU A 1 108 ? 22.263 -5.875 -13.898 1.00 86.19 108 LEU A O 1
ATOM 852 N N . VAL A 1 109 ? 22.544 -5.434 -11.709 1.00 87.19 109 VAL A N 1
ATOM 853 C CA . VAL A 1 109 ? 23.977 -5.752 -11.670 1.00 87.19 109 VAL A CA 1
ATOM 854 C C . VAL A 1 109 ? 24.201 -7.253 -11.834 1.00 87.19 109 VAL A C 1
ATOM 856 O O . VAL A 1 109 ? 25.029 -7.641 -12.654 1.00 87.19 109 VAL A O 1
ATOM 859 N N . ASP A 1 110 ? 23.433 -8.093 -11.139 1.00 86.62 110 ASP A N 1
ATOM 860 C CA . ASP A 1 110 ? 23.523 -9.552 -11.255 1.00 86.62 110 ASP A CA 1
ATOM 861 C C . ASP A 1 110 ? 23.282 -9.999 -12.708 1.00 86.62 110 ASP A C 1
ATOM 863 O O . ASP A 1 110 ? 24.063 -10.765 -13.273 1.00 86.62 110 ASP A O 1
ATOM 867 N N . HIS A 1 111 ? 22.259 -9.440 -13.366 1.00 81.62 111 HIS A N 1
ATOM 868 C CA . HIS A 1 111 ? 21.994 -9.688 -14.788 1.00 81.62 111 HIS A CA 1
ATOM 869 C C . HIS A 1 111 ? 23.096 -9.149 -15.709 1.00 81.62 111 HIS A C 1
ATOM 871 O O . HIS A 1 111 ? 23.405 -9.778 -16.721 1.00 81.62 111 HIS A O 1
ATOM 877 N N . ALA A 1 112 ? 23.712 -8.010 -15.386 1.00 79.44 112 ALA A N 1
ATOM 878 C CA . ALA A 1 112 ? 24.834 -7.481 -16.162 1.00 79.44 112 ALA A CA 1
ATOM 879 C C . ALA A 1 112 ? 26.093 -8.364 -16.054 1.00 79.44 112 ALA A C 1
ATOM 881 O O . ALA A 1 112 ? 26.814 -8.507 -17.038 1.00 79.44 112 ALA A O 1
ATOM 882 N N . LEU A 1 113 ? 26.341 -8.981 -14.893 1.00 79.81 113 LEU A N 1
ATOM 883 C CA . LEU A 1 113 ? 27.474 -9.891 -14.680 1.00 79.81 113 LEU A CA 1
ATOM 884 C C . LEU A 1 113 ? 27.296 -11.226 -15.417 1.00 79.81 113 LEU A C 1
ATOM 886 O O . LEU A 1 113 ? 28.259 -11.755 -15.974 1.00 79.81 113 LEU A O 1
ATOM 890 N N . ILE A 1 114 ? 26.068 -11.754 -15.451 1.00 77.94 114 ILE A N 1
ATOM 891 C CA . ILE A 1 114 ? 25.744 -13.006 -16.154 1.00 77.94 114 ILE A CA 1
ATOM 892 C C . ILE A 1 114 ? 25.869 -12.834 -17.676 1.00 77.94 114 ILE A C 1
ATOM 894 O O . ILE A 1 114 ? 26.360 -13.732 -18.351 1.00 77.94 114 ILE A O 1
ATOM 898 N N . ASN A 1 115 ? 25.491 -11.672 -18.217 1.00 67.75 115 ASN A N 1
ATOM 899 C CA . ASN A 1 115 ? 25.542 -11.374 -19.656 1.00 67.75 115 ASN A CA 1
ATOM 900 C C . ASN A 1 115 ? 26.875 -10.722 -20.090 1.00 67.75 115 ASN A C 1
ATOM 902 O O . ASN A 1 115 ? 26.898 -9.833 -20.942 1.00 67.75 115 ASN A O 1
ATOM 906 N N . SER A 1 116 ? 27.995 -11.128 -19.484 1.00 58.56 116 SER A N 1
ATOM 907 C CA . SER A 1 116 ? 29.300 -10.466 -19.648 1.00 58.56 116 SER A CA 1
ATOM 908 C C . SER A 1 116 ? 29.899 -10.553 -21.063 1.00 58.56 116 SER A C 1
ATOM 910 O O . SER A 1 116 ? 30.723 -9.709 -21.421 1.00 58.56 116 SER A O 1
ATOM 912 N N . ASP A 1 117 ? 29.441 -11.479 -21.907 1.00 55.41 117 ASP A N 1
ATOM 913 C CA . ASP A 1 117 ? 29.880 -11.581 -23.307 1.00 55.41 117 ASP A CA 1
ATOM 914 C C . ASP A 1 117 ? 29.388 -10.409 -24.192 1.00 55.41 117 ASP A C 1
ATOM 916 O O . ASP A 1 117 ? 30.051 -10.059 -25.172 1.00 55.41 117 ASP A O 1
ATOM 920 N N . ASP A 1 118 ? 28.310 -9.712 -23.799 1.00 55.56 118 ASP A N 1
ATOM 921 C CA . ASP A 1 118 ? 27.739 -8.550 -24.511 1.00 55.56 118 ASP A CA 1
ATOM 922 C C . ASP A 1 118 ? 28.340 -7.191 -24.082 1.00 55.56 118 ASP A C 1
ATOM 924 O O . ASP A 1 118 ? 27.973 -6.141 -24.620 1.00 55.56 118 ASP A O 1
ATOM 928 N N . LEU A 1 119 ? 29.298 -7.176 -23.141 1.00 52.75 119 LEU A N 1
ATOM 929 C CA . LEU A 1 119 ? 29.901 -5.952 -22.577 1.00 52.75 119 LEU A CA 1
ATOM 930 C C . LEU A 1 119 ? 30.645 -5.077 -23.602 1.00 52.75 119 LEU A C 1
ATOM 932 O O . LEU A 1 119 ? 30.908 -3.906 -23.329 1.00 52.75 119 LEU A O 1
ATOM 936 N N . LYS A 1 120 ? 31.001 -5.626 -24.770 1.00 53.53 120 LYS A N 1
ATOM 937 C CA . LYS A 1 120 ? 31.756 -4.914 -25.819 1.00 53.53 120 LYS A CA 1
ATOM 938 C C . LYS A 1 120 ? 30.888 -3.990 -26.676 1.00 53.53 120 LYS A C 1
ATOM 940 O O . LYS A 1 120 ? 31.423 -3.079 -27.302 1.00 53.53 120 LYS A O 1
ATOM 945 N N . ASN A 1 121 ? 29.571 -4.190 -26.684 1.00 56.75 121 ASN A N 1
ATOM 946 C CA . ASN A 1 121 ? 28.639 -3.374 -27.451 1.00 56.75 121 ASN A CA 1
ATOM 947 C C . ASN A 1 121 ? 27.946 -2.370 -26.521 1.00 56.75 121 ASN A C 1
ATOM 949 O O . ASN A 1 121 ? 27.103 -2.716 -25.693 1.00 56.75 121 ASN A O 1
ATOM 953 N N . SER A 1 122 ? 28.274 -1.087 -26.685 1.00 55.56 122 SER A N 1
ATOM 954 C CA . SER A 1 122 ? 27.686 0.022 -25.916 1.00 55.56 122 SER A CA 1
ATOM 955 C C . SER A 1 122 ? 26.155 0.088 -26.016 1.00 55.56 122 SER A C 1
ATOM 957 O O . SER A 1 122 ? 25.497 0.561 -25.093 1.00 55.56 122 SER A O 1
ATOM 959 N N . ASN A 1 123 ? 25.585 -0.438 -27.105 1.00 53.97 123 ASN A N 1
ATOM 960 C CA . ASN A 1 123 ? 24.144 -0.469 -27.356 1.00 53.97 123 ASN A CA 1
ATOM 961 C C . ASN A 1 123 ? 23.407 -1.624 -26.641 1.00 53.97 123 ASN A C 1
ATOM 963 O O . ASN A 1 123 ? 22.188 -1.536 -26.472 1.00 53.97 123 ASN A O 1
ATOM 967 N N . THR A 1 124 ? 24.119 -2.672 -26.199 1.00 59.41 124 THR A N 1
ATOM 968 C CA . THR A 1 124 ? 23.555 -3.873 -25.539 1.00 59.41 124 THR A CA 1
ATOM 969 C C . THR A 1 124 ? 24.029 -4.072 -24.097 1.00 59.41 124 THR A C 1
ATOM 971 O O . THR A 1 124 ? 23.623 -5.017 -23.423 1.00 59.41 124 THR A O 1
ATOM 974 N N . SER A 1 125 ? 24.888 -3.198 -23.570 1.00 66.50 125 SER A N 1
ATOM 975 C CA . SER A 1 125 ? 25.330 -3.326 -22.182 1.00 66.50 125 SER A CA 1
ATOM 976 C C . SER A 1 125 ? 24.246 -2.846 -21.212 1.00 66.50 125 SER A C 1
ATOM 978 O O . SER A 1 125 ? 23.958 -1.650 -21.108 1.00 66.50 125 SER A O 1
ATOM 980 N N . ILE A 1 126 ? 23.679 -3.785 -20.444 1.00 69.06 126 ILE A N 1
ATOM 981 C CA . ILE A 1 126 ? 22.732 -3.505 -19.349 1.00 69.06 126 ILE A CA 1
ATOM 982 C C . ILE A 1 126 ? 23.349 -2.511 -18.361 1.00 69.06 126 ILE A C 1
ATOM 984 O O . ILE A 1 126 ? 22.658 -1.605 -17.904 1.00 69.06 126 ILE A O 1
ATOM 988 N N . PHE A 1 127 ? 24.654 -2.631 -18.095 1.00 73.25 127 PHE A N 1
ATOM 989 C CA . PHE A 1 127 ? 25.382 -1.809 -17.131 1.00 73.25 127 PHE A CA 1
ATOM 990 C C . PHE A 1 127 ? 25.323 -0.309 -17.459 1.00 73.25 127 PHE A C 1
ATOM 992 O O . PHE A 1 127 ? 25.077 0.508 -16.573 1.00 73.25 127 PHE A O 1
ATOM 999 N N . LEU A 1 128 ? 25.459 0.059 -18.738 1.00 74.81 128 LEU A N 1
ATOM 1000 C CA . LEU A 1 128 ? 25.374 1.456 -19.187 1.00 74.81 128 LEU A CA 1
ATOM 1001 C C . LEU A 1 128 ? 23.946 2.015 -19.085 1.00 74.81 128 LEU A C 1
ATOM 1003 O O . LEU A 1 128 ? 23.754 3.214 -18.885 1.00 74.81 128 LEU A O 1
ATOM 1007 N N . LYS A 1 129 ? 22.936 1.143 -19.172 1.00 78.88 129 LYS A N 1
ATOM 1008 C CA . LYS A 1 129 ? 21.517 1.505 -19.083 1.00 78.88 129 LYS A CA 1
ATOM 1009 C C . LYS A 1 129 ? 20.995 1.608 -17.644 1.00 78.88 129 LYS A C 1
ATOM 1011 O O . LYS A 1 129 ? 19.942 2.212 -17.444 1.00 78.88 129 LYS A O 1
ATOM 1016 N N . ILE A 1 130 ? 21.716 1.088 -16.639 1.00 84.12 130 ILE A N 1
ATOM 1017 C CA . ILE A 1 130 ? 21.307 1.163 -15.219 1.00 84.12 130 ILE A CA 1
ATOM 1018 C C . ILE A 1 130 ? 21.113 2.619 -14.785 1.00 84.12 130 ILE A C 1
ATOM 1020 O O . ILE A 1 130 ? 20.106 2.936 -14.157 1.00 84.12 130 ILE A O 1
ATOM 1024 N N . GLY A 1 131 ? 22.048 3.506 -15.145 1.00 85.25 131 GLY A N 1
ATOM 1025 C CA . GLY A 1 131 ? 21.953 4.930 -14.813 1.00 85.25 131 GLY A CA 1
ATOM 1026 C C . GLY A 1 131 ? 20.695 5.571 -15.399 1.00 85.25 131 GLY A C 1
ATOM 1027 O O . GLY A 1 131 ? 19.921 6.183 -14.670 1.00 85.25 131 GLY A O 1
ATOM 1028 N N . ALA A 1 132 ? 20.436 5.342 -16.689 1.00 86.81 132 ALA A N 1
ATOM 1029 C CA . ALA A 1 132 ? 19.243 5.855 -17.362 1.00 86.81 132 ALA A CA 1
ATOM 1030 C C . ALA A 1 132 ? 17.939 5.318 -16.745 1.00 86.81 132 ALA A C 1
ATOM 1032 O O . ALA A 1 132 ? 16.984 6.071 -16.577 1.00 86.81 132 ALA A O 1
ATOM 1033 N N . LEU A 1 133 ? 17.903 4.036 -16.363 1.00 86.62 133 LEU A N 1
ATOM 1034 C CA . LEU A 1 133 ? 16.742 3.422 -15.714 1.00 86.62 133 LEU A CA 1
ATOM 1035 C C . LEU A 1 133 ? 16.461 4.036 -14.341 1.00 86.62 133 LEU A C 1
ATOM 1037 O O . LEU A 1 133 ? 15.312 4.343 -14.031 1.00 86.62 133 LEU A O 1
ATOM 1041 N N . VAL A 1 134 ? 17.500 4.208 -13.521 1.00 89.12 134 VAL A N 1
ATOM 1042 C CA . VAL A 1 134 ? 17.376 4.795 -12.181 1.00 89.12 134 VAL A CA 1
ATOM 1043 C C . VAL A 1 134 ? 16.897 6.241 -12.264 1.00 89.12 134 VAL A C 1
ATOM 1045 O O . VAL A 1 134 ? 15.996 6.616 -11.516 1.00 89.12 134 VAL A O 1
ATOM 1048 N N . GLU A 1 135 ? 17.449 7.035 -13.180 1.00 90.81 135 GLU A N 1
ATOM 1049 C CA . GLU A 1 135 ? 17.034 8.428 -13.356 1.00 90.81 135 GLU A CA 1
ATOM 1050 C C . GLU A 1 135 ? 15.595 8.532 -13.877 1.00 90.81 135 GLU A C 1
ATOM 1052 O O . GLU A 1 135 ? 14.791 9.273 -13.314 1.00 90.81 135 GLU A O 1
ATOM 1057 N N . GLU A 1 136 ? 15.204 7.720 -14.862 1.00 90.81 136 GLU A N 1
ATOM 1058 C CA . GLU A 1 136 ? 13.815 7.685 -15.332 1.00 90.81 136 GLU A CA 1
ATOM 1059 C C . GLU A 1 136 ? 12.850 7.301 -14.193 1.00 90.81 136 GLU A C 1
ATOM 1061 O O . GLU A 1 136 ? 11.817 7.951 -14.002 1.00 90.81 136 GLU A O 1
ATOM 1066 N N . LEU A 1 137 ? 13.209 6.304 -13.373 1.00 92.81 137 LEU A N 1
ATOM 1067 C CA . LEU A 1 137 ? 12.400 5.877 -12.231 1.00 92.81 137 LEU A CA 1
ATOM 1068 C C . LEU A 1 137 ? 12.271 6.987 -11.177 1.00 92.81 137 LEU A C 1
ATOM 1070 O O . LEU A 1 137 ? 11.163 7.229 -10.700 1.00 92.81 137 LEU A O 1
ATOM 1074 N N . LYS A 1 138 ? 13.359 7.712 -10.880 1.00 93.44 138 LYS A N 1
ATOM 1075 C CA . LYS A 1 138 ? 13.362 8.886 -9.987 1.00 93.44 138 LYS A CA 1
ATOM 1076 C C . LYS A 1 138 ? 12.402 9.981 -10.449 1.00 93.44 138 LYS A C 1
ATOM 1078 O O . LYS A 1 138 ? 11.783 10.640 -9.618 1.00 93.44 138 LYS A O 1
ATOM 1083 N N . THR A 1 139 ? 12.238 10.172 -11.759 1.00 92.88 139 THR A N 1
ATOM 1084 C CA . THR A 1 139 ? 11.326 11.205 -12.281 1.00 92.88 139 THR A CA 1
ATOM 1085 C C . THR A 1 139 ? 9.850 10.800 -12.285 1.00 92.88 139 THR A C 1
ATOM 1087 O O . THR A 1 139 ? 8.980 11.663 -12.114 1.00 92.88 139 THR A O 1
ATOM 1090 N N . LEU A 1 140 ? 9.552 9.515 -12.508 1.00 94.62 140 LEU A N 1
ATOM 1091 C CA . LEU A 1 140 ? 8.187 9.021 -12.709 1.00 94.62 140 LEU A CA 1
ATOM 1092 C C . LEU A 1 140 ? 7.563 8.449 -11.436 1.00 94.62 140 LEU A C 1
ATOM 1094 O O . LEU A 1 140 ? 6.394 8.722 -11.161 1.00 94.62 140 LEU A O 1
ATOM 1098 N N . LEU A 1 141 ? 8.317 7.668 -10.661 1.00 93.94 141 LEU A N 1
ATOM 1099 C CA . LEU A 1 141 ? 7.772 6.879 -9.558 1.00 93.94 141 LEU A CA 1
ATOM 1100 C C . LEU A 1 141 ? 7.142 7.737 -8.449 1.00 93.94 141 LEU A C 1
ATOM 1102 O O . LEU A 1 141 ? 6.000 7.442 -8.095 1.00 93.94 141 LEU A O 1
ATOM 1106 N N . PRO A 1 142 ? 7.771 8.827 -7.961 1.00 95.50 142 PRO A N 1
ATOM 1107 C CA . PRO A 1 142 ? 7.155 9.666 -6.931 1.00 95.50 142 PRO A CA 1
ATOM 1108 C C . PRO A 1 142 ? 5.824 10.276 -7.392 1.00 95.50 142 PRO A C 1
ATOM 1110 O O . PRO A 1 142 ? 4.851 10.288 -6.644 1.00 95.50 142 PRO A O 1
ATOM 1113 N N . LYS A 1 143 ? 5.745 10.706 -8.661 1.00 95.44 143 LYS A N 1
ATOM 1114 C CA . LYS A 1 143 ? 4.523 11.283 -9.244 1.00 95.44 143 LYS A CA 1
ATOM 1115 C C . LYS A 1 143 ? 3.398 10.255 -9.329 1.00 95.44 143 LYS A C 1
ATOM 1117 O O . LYS A 1 143 ? 2.262 10.562 -8.993 1.00 95.44 143 LYS A O 1
ATOM 1122 N N . GLN A 1 144 ? 3.702 9.034 -9.770 1.00 95.00 144 GLN A N 1
ATOM 1123 C CA . GLN A 1 144 ? 2.700 7.969 -9.883 1.00 95.00 144 GLN A CA 1
ATOM 1124 C C . GLN A 1 144 ? 2.187 7.511 -8.513 1.00 95.00 144 GLN A C 1
ATOM 1126 O O . GLN A 1 144 ? 0.987 7.279 -8.346 1.00 95.00 144 GLN A O 1
ATOM 1131 N N . VAL A 1 145 ? 3.082 7.409 -7.528 1.00 95.19 145 VAL A N 1
ATOM 1132 C CA . VAL A 1 145 ? 2.733 7.085 -6.138 1.00 95.19 145 VAL A CA 1
ATOM 1133 C C . VAL A 1 145 ? 1.792 8.138 -5.561 1.00 95.19 145 VAL A C 1
ATOM 1135 O O . VAL A 1 145 ? 0.746 7.778 -5.021 1.00 95.19 145 VAL A O 1
ATOM 1138 N N . GLU A 1 146 ? 2.104 9.420 -5.746 1.00 93.88 146 GLU A N 1
ATOM 1139 C CA . GLU A 1 146 ? 1.267 10.503 -5.231 1.00 93.88 146 GLU A CA 1
ATOM 1140 C C . GLU A 1 146 ? -0.094 10.571 -5.930 1.00 93.88 146 GLU A C 1
ATOM 1142 O O . GLU A 1 146 ? -1.129 10.589 -5.268 1.00 93.88 146 GLU A O 1
ATOM 1147 N N . ASN A 1 147 ? -0.122 10.452 -7.262 1.00 94.25 147 ASN A N 1
ATOM 1148 C CA . ASN A 1 147 ? -1.375 10.354 -8.015 1.00 94.25 147 ASN A CA 1
ATOM 1149 C C . ASN A 1 147 ? -2.258 9.199 -7.514 1.00 94.25 147 ASN A C 1
ATOM 1151 O O . ASN A 1 147 ? -3.480 9.324 -7.451 1.00 94.25 147 ASN A O 1
ATOM 1155 N N . THR A 1 148 ? -1.644 8.072 -7.138 1.00 94.75 148 THR A N 1
ATOM 1156 C CA . THR A 1 148 ? -2.365 6.919 -6.583 1.00 94.75 148 THR A CA 1
ATOM 1157 C C . THR A 1 148 ? -2.917 7.216 -5.190 1.00 94.75 148 THR A C 1
ATOM 1159 O O . THR A 1 148 ? -4.057 6.840 -4.912 1.00 94.75 148 THR A O 1
ATOM 1162 N N . ARG A 1 149 ? -2.166 7.916 -4.322 1.00 92.06 149 ARG A N 1
ATOM 1163 C CA . ARG A 1 149 ? -2.693 8.392 -3.029 1.00 92.06 149 ARG A CA 1
ATOM 1164 C C . ARG A 1 149 ? -3.891 9.311 -3.233 1.00 92.06 149 ARG A C 1
ATOM 1166 O O . ARG A 1 149 ? -4.949 9.034 -2.678 1.00 92.06 149 ARG A O 1
ATOM 1173 N N . SER A 1 150 ? -3.781 10.328 -4.087 1.00 91.75 150 SER A N 1
ATOM 1174 C CA . SER A 1 150 ? -4.896 11.250 -4.346 1.00 91.75 150 SER A CA 1
ATOM 1175 C C . SER A 1 150 ? -6.123 10.536 -4.942 1.00 91.75 150 SER A C 1
ATOM 1177 O O . SER A 1 150 ? -7.267 10.852 -4.607 1.00 91.75 150 SER A O 1
ATOM 1179 N N . ALA A 1 151 ? -5.916 9.533 -5.802 1.00 92.25 151 ALA A N 1
ATOM 1180 C CA . ALA A 1 151 ? -6.997 8.710 -6.349 1.00 92.25 151 ALA A CA 1
ATOM 1181 C C . ALA A 1 151 ? -7.699 7.865 -5.267 1.00 92.25 151 ALA A C 1
ATOM 1183 O O . ALA A 1 151 ? -8.926 7.758 -5.263 1.00 92.25 151 ALA A O 1
ATOM 1184 N N . LEU A 1 152 ? -6.939 7.306 -4.318 1.00 90.56 152 LEU A N 1
ATOM 1185 C CA . LEU A 1 152 ? -7.488 6.597 -3.157 1.00 90.56 152 LEU A CA 1
ATOM 1186 C C . LEU A 1 152 ? -8.322 7.531 -2.275 1.00 90.56 152 LEU A C 1
ATOM 1188 O O . LEU A 1 152 ? -9.440 7.181 -1.902 1.00 90.56 152 LEU A O 1
ATOM 1192 N N . GLU A 1 153 ? -7.808 8.724 -1.977 1.00 86.94 153 GLU A N 1
ATOM 1193 C CA . GLU A 1 153 ? -8.496 9.698 -1.124 1.00 86.94 153 GLU A CA 1
ATOM 1194 C C . GLU A 1 153 ? -9.765 10.273 -1.761 1.00 86.94 153 GLU A C 1
ATOM 1196 O O . GLU A 1 153 ? -10.750 10.507 -1.065 1.00 86.94 153 GLU A O 1
ATOM 1201 N N . SER A 1 154 ? -9.770 10.455 -3.083 1.00 88.00 154 SER A N 1
ATOM 1202 C CA . SER A 1 154 ? -10.955 10.886 -3.841 1.00 88.00 154 SER A CA 1
ATOM 1203 C C . SER A 1 154 ? -11.981 9.769 -4.077 1.00 88.00 154 SER A C 1
ATOM 1205 O O . SER A 1 154 ? -13.028 10.018 -4.673 1.00 88.00 154 SER A O 1
ATOM 1207 N N . GLY A 1 155 ? -11.709 8.545 -3.609 1.00 87.12 155 GLY A N 1
ATOM 1208 C CA . GLY A 1 155 ? -12.628 7.410 -3.706 1.00 87.12 155 GLY A CA 1
ATOM 1209 C C . GLY A 1 155 ? -12.632 6.696 -5.061 1.00 87.12 155 GLY A C 1
ATOM 1210 O O . GLY A 1 155 ? -13.510 5.866 -5.294 1.00 87.12 155 GLY A O 1
ATOM 1211 N N . ASN A 1 156 ? -11.647 6.959 -5.925 1.00 91.50 156 ASN A N 1
ATOM 1212 C CA . ASN A 1 156 ? -11.503 6.347 -7.250 1.00 91.50 156 ASN A CA 1
ATOM 1213 C C . ASN A 1 156 ? -10.231 5.478 -7.352 1.00 91.50 156 ASN A C 1
ATOM 1215 O O . ASN A 1 156 ? -9.360 5.755 -8.180 1.00 91.50 156 ASN A O 1
ATOM 1219 N N . PRO A 1 157 ? -10.072 4.433 -6.515 1.00 91.56 157 PRO A N 1
ATOM 1220 C CA . PRO A 1 157 ? -8.893 3.582 -6.573 1.00 91.56 157 PRO A CA 1
ATOM 1221 C C . PRO A 1 157 ? -8.899 2.697 -7.824 1.00 91.56 157 PRO A C 1
ATOM 1223 O O . PRO A 1 157 ? -9.953 2.262 -8.287 1.00 91.56 157 PRO A O 1
ATOM 1226 N N . ALA A 1 158 ? -7.709 2.355 -8.322 1.00 91.56 158 ALA A N 1
ATOM 1227 C CA . ALA A 1 158 ? -7.569 1.411 -9.430 1.00 91.56 158 ALA A CA 1
ATOM 1228 C C . ALA A 1 158 ? -8.033 -0.002 -9.037 1.00 91.56 158 ALA A C 1
ATOM 1230 O O . ALA A 1 158 ? -8.636 -0.710 -9.841 1.00 91.56 158 ALA A O 1
ATOM 1231 N N . ILE A 1 159 ? -7.756 -0.405 -7.794 1.00 93.94 159 ILE A N 1
ATOM 1232 C CA . ILE A 1 159 ? -8.185 -1.680 -7.219 1.00 93.94 159 ILE A CA 1
ATOM 1233 C C . ILE A 1 159 ? -9.174 -1.386 -6.083 1.00 93.94 159 ILE A C 1
ATOM 1235 O O . ILE A 1 159 ? -8.825 -0.644 -5.155 1.00 93.94 159 ILE A O 1
ATOM 1239 N N . PRO A 1 160 ? -10.400 -1.942 -6.116 1.00 94.94 160 PRO A N 1
ATOM 1240 C CA . PRO A 1 160 ? -11.395 -1.705 -5.077 1.00 94.94 160 PRO A CA 1
ATOM 1241 C C . PRO A 1 160 ? -10.978 -2.325 -3.738 1.00 94.94 160 PRO A C 1
ATOM 1243 O O . PRO A 1 160 ? -10.220 -3.292 -3.680 1.00 94.94 160 PRO A O 1
ATOM 1246 N N . ASN A 1 161 ? -11.505 -1.782 -2.638 1.00 94.81 161 ASN A N 1
ATOM 1247 C CA . ASN A 1 161 ? -11.238 -2.328 -1.310 1.00 94.81 161 ASN A CA 1
ATOM 1248 C C . ASN A 1 161 ? -11.878 -3.718 -1.156 1.00 94.81 161 ASN A C 1
ATOM 1250 O O . ASN A 1 161 ? -13.106 -3.844 -1.142 1.00 94.81 161 ASN A O 1
ATOM 1254 N N . ARG A 1 162 ? -11.039 -4.746 -0.977 1.00 95.88 162 ARG A N 1
ATOM 1255 C CA . ARG A 1 162 ? -11.442 -6.156 -0.836 1.00 95.88 162 ARG A CA 1
ATOM 1256 C C . ARG A 1 162 ? -12.391 -6.419 0.331 1.00 95.88 162 ARG A C 1
ATOM 1258 O O . ARG A 1 162 ? -13.116 -7.412 0.309 1.00 95.88 162 ARG A O 1
ATOM 1265 N N . ILE A 1 163 ? -12.430 -5.543 1.341 1.00 95.62 163 ILE A N 1
ATOM 1266 C CA . ILE A 1 163 ? -13.360 -5.699 2.466 1.00 95.62 163 ILE A CA 1
ATOM 1267 C C . ILE A 1 163 ? -14.817 -5.754 2.005 1.00 95.62 163 ILE A C 1
ATOM 1269 O O . ILE A 1 163 ? -15.603 -6.443 2.642 1.00 95.62 163 ILE A O 1
ATOM 1273 N N . LYS A 1 164 ? -15.166 -5.108 0.882 1.00 93.38 164 LYS A N 1
ATOM 1274 C CA . LYS A 1 164 ? -16.523 -5.116 0.308 1.00 93.38 164 LYS A CA 1
ATOM 1275 C C . LYS A 1 164 ? -17.005 -6.516 -0.090 1.00 93.38 164 LYS A C 1
ATOM 1277 O O . LYS A 1 164 ? -18.205 -6.753 -0.137 1.00 93.38 164 LYS A O 1
ATOM 1282 N N . GLU A 1 165 ? -16.081 -7.442 -0.336 1.00 94.75 165 GLU A N 1
ATOM 1283 C CA . GLU A 1 165 ? -16.366 -8.835 -0.705 1.00 94.75 165 GLU A CA 1
ATOM 1284 C C . GLU A 1 165 ? -16.260 -9.799 0.492 1.00 94.75 165 GLU A C 1
ATOM 1286 O O . GLU A 1 165 ? -16.458 -11.007 0.361 1.00 94.75 165 GLU A O 1
ATOM 1291 N N . CYS A 1 166 ? -15.942 -9.291 1.684 1.00 94.88 166 CYS A N 1
ATOM 1292 C CA . CYS A 1 166 ? -15.748 -10.098 2.882 1.00 94.88 166 CYS A CA 1
ATOM 1293 C C . CYS A 1 166 ? -17.012 -10.155 3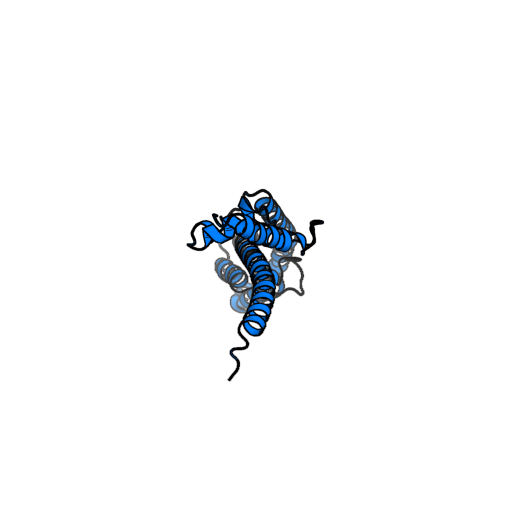.748 1.00 94.88 166 CYS A C 1
ATOM 1295 O O . CYS A 1 166 ? -17.759 -9.189 3.876 1.00 94.88 166 CYS A O 1
ATOM 1297 N N . ARG A 1 167 ? -17.198 -11.267 4.472 1.00 95.56 167 ARG A N 1
ATOM 1298 C CA . ARG A 1 167 ? -18.289 -11.412 5.462 1.00 95.56 167 ARG A CA 1
ATOM 1299 C C . ARG A 1 167 ? -18.203 -10.400 6.610 1.00 95.56 167 ARG A C 1
ATOM 1301 O O . ARG A 1 167 ? -19.205 -10.131 7.259 1.00 95.56 167 ARG A O 1
ATOM 1308 N N . SER A 1 168 ? -17.015 -9.852 6.862 1.00 93.38 168 SER A N 1
ATOM 1309 C CA . SER A 1 168 ? -16.756 -8.805 7.853 1.00 93.38 168 SER A CA 1
ATOM 1310 C C . SER A 1 168 ? -17.118 -7.393 7.373 1.00 93.38 168 SER A C 1
ATOM 1312 O O . SER A 1 168 ? -17.042 -6.462 8.176 1.00 93.38 168 SER A O 1
ATOM 1314 N N . TYR A 1 169 ? -17.545 -7.217 6.112 1.00 94.19 169 TYR A N 1
ATOM 1315 C CA . TYR A 1 169 ? -17.932 -5.912 5.566 1.00 94.19 169 TYR A CA 1
ATOM 1316 C C . TYR A 1 169 ? -18.941 -5.141 6.431 1.00 94.19 169 TYR A C 1
ATOM 1318 O O . TYR A 1 169 ? -18.715 -3.948 6.622 1.00 94.19 169 TYR A O 1
ATOM 1326 N N . PRO A 1 170 ? -19.991 -5.756 7.021 1.00 94.12 170 PRO A N 1
ATOM 1327 C CA . PRO A 1 170 ? -20.964 -5.014 7.824 1.00 94.12 170 PRO A CA 1
ATOM 1328 C C . PRO A 1 170 ? -20.339 -4.252 8.999 1.00 94.12 170 PRO A C 1
ATOM 1330 O O . PRO A 1 170 ? -20.736 -3.125 9.267 1.00 94.12 170 PRO A O 1
ATOM 1333 N N . LEU A 1 171 ? -19.320 -4.818 9.660 1.00 90.88 171 LEU A N 1
ATOM 1334 C CA . LEU A 1 171 ? -18.628 -4.143 10.764 1.00 90.88 171 LEU A CA 1
ATOM 1335 C C . LEU A 1 171 ? -17.782 -2.966 10.273 1.00 90.88 171 LEU A C 1
ATOM 1337 O O . LEU A 1 171 ? -17.790 -1.902 10.883 1.00 90.88 171 LEU A O 1
ATOM 1341 N N . TYR A 1 172 ? -17.069 -3.144 9.161 1.00 93.25 172 TYR A N 1
ATOM 1342 C CA . TYR A 1 172 ? -16.291 -2.063 8.554 1.00 93.25 172 TYR A CA 1
ATOM 1343 C C . TYR A 1 172 ? -17.204 -0.925 8.076 1.00 93.25 172 TYR A C 1
ATOM 1345 O O . TYR A 1 172 ? -16.940 0.241 8.363 1.00 93.25 172 TYR A O 1
ATOM 1353 N N . LYS A 1 173 ? -18.309 -1.274 7.405 1.00 92.81 173 LYS A N 1
ATOM 1354 C CA . LYS A 1 173 ? -19.336 -0.340 6.941 1.00 92.81 173 LYS A CA 1
ATOM 1355 C C . LYS A 1 173 ? -19.939 0.446 8.103 1.00 92.81 173 LYS A C 1
ATOM 1357 O O . LYS A 1 173 ? -19.991 1.666 8.041 1.00 92.81 173 LYS A O 1
ATOM 1362 N N . PHE A 1 174 ? -20.324 -0.234 9.179 1.00 88.44 174 PHE A N 1
ATOM 1363 C CA . PHE A 1 174 ? -20.841 0.406 10.386 1.00 88.44 174 PHE A CA 1
ATOM 1364 C C . PHE A 1 174 ? -19.865 1.464 10.934 1.00 88.44 174 PHE A C 1
ATOM 1366 O O . PHE A 1 174 ? -20.232 2.609 11.180 1.00 88.44 174 PHE A O 1
ATOM 1373 N N . VAL A 1 175 ? -18.582 1.118 11.049 1.00 88.50 175 VAL A N 1
ATOM 1374 C CA . VAL A 1 175 ? -17.562 2.019 11.605 1.00 88.50 175 VAL A CA 1
ATOM 1375 C C . VAL A 1 175 ? -17.250 3.196 10.673 1.00 88.50 175 VAL A C 1
ATOM 1377 O O . VAL A 1 175 ? -17.094 4.325 11.142 1.00 88.50 175 VAL A O 1
ATOM 1380 N N . ARG A 1 176 ? -17.126 2.960 9.363 1.00 88.38 176 ARG A N 1
ATOM 1381 C CA . ARG A 1 176 ? -16.700 3.979 8.386 1.00 88.38 176 ARG A CA 1
ATOM 1382 C C . ARG A 1 176 ? -17.848 4.814 7.828 1.00 88.38 176 ARG A C 1
ATOM 1384 O O . ARG A 1 176 ? -17.698 6.024 7.710 1.00 88.38 176 ARG A O 1
ATOM 1391 N N . GLU A 1 177 ? -18.971 4.189 7.496 1.00 87.56 177 GLU A N 1
ATOM 1392 C CA . GLU A 1 177 ? -20.102 4.840 6.826 1.00 87.56 177 GLU A CA 1
ATOM 1393 C C . GLU A 1 177 ? -21.168 5.306 7.828 1.00 87.56 177 GLU A C 1
ATOM 1395 O O . GLU A 1 177 ? -21.596 6.452 7.754 1.00 87.56 177 GLU A O 1
ATOM 1400 N N . GLU A 1 178 ? -21.574 4.466 8.787 1.00 86.25 178 GLU A N 1
ATOM 1401 C CA . GLU A 1 178 ? -22.662 4.822 9.719 1.00 86.25 178 GLU A CA 1
ATOM 1402 C C . GLU A 1 178 ? -22.181 5.741 10.849 1.00 86.25 178 GLU A C 1
ATOM 1404 O O . GLU A 1 178 ? -22.825 6.741 11.156 1.00 86.25 178 GLU A O 1
ATOM 1409 N N . LEU A 1 179 ? -21.019 5.443 11.438 1.00 82.75 179 LEU A N 1
ATOM 1410 C CA . LEU A 1 179 ? -20.418 6.270 12.492 1.00 82.75 179 LEU A CA 1
ATOM 1411 C C . LEU A 1 179 ? -19.506 7.384 11.966 1.00 82.75 179 LEU A C 1
ATOM 1413 O O . LEU A 1 179 ? -19.028 8.205 12.751 1.00 82.75 179 LEU A O 1
ATOM 1417 N N . GLY A 1 180 ? -19.219 7.402 10.661 1.00 83.00 180 GLY A N 1
ATOM 1418 C CA . GLY A 1 180 ? -18.402 8.442 10.031 1.00 83.00 180 GLY A CA 1
ATOM 1419 C C . GLY A 1 180 ? -16.968 8.526 10.570 1.00 83.00 180 GLY A C 1
ATOM 1420 O O . GLY A 1 180 ? -16.382 9.615 10.630 1.00 83.00 180 GLY A O 1
ATOM 1421 N N . THR A 1 181 ? -16.392 7.404 11.023 1.00 83.56 181 THR A N 1
ATOM 1422 C CA . THR A 1 181 ? -14.981 7.405 11.427 1.00 83.56 181 THR A CA 1
ATOM 1423 C C . THR A 1 181 ? -14.091 7.498 10.192 1.00 83.56 181 THR A C 1
ATOM 1425 O O . THR A 1 181 ? -14.211 6.721 9.247 1.00 83.56 181 THR A O 1
ATOM 1428 N N . GLU A 1 182 ? -13.160 8.442 10.208 1.00 84.06 182 GLU A N 1
ATOM 1429 C CA . GLU A 1 182 ? -12.248 8.665 9.087 1.00 84.06 182 GLU A CA 1
ATOM 1430 C C . GLU A 1 182 ? -10.954 7.857 9.244 1.00 84.06 182 GLU A C 1
ATOM 1432 O O . GLU A 1 182 ? -10.568 7.464 10.353 1.00 84.06 182 GLU A O 1
ATOM 1437 N N . PHE A 1 183 ? -10.262 7.648 8.123 1.00 86.44 183 PHE A N 1
ATOM 1438 C CA . PHE A 1 183 ? -8.896 7.135 8.106 1.00 86.44 183 PHE A CA 1
ATOM 1439 C C . PHE A 1 183 ? -7.962 8.086 8.863 1.00 86.44 183 PHE A C 1
ATOM 1441 O O . PHE A 1 183 ? -7.933 9.290 8.601 1.00 86.44 183 PHE A O 1
ATOM 1448 N N . LEU A 1 184 ? -7.198 7.545 9.811 1.00 86.94 184 LEU A N 1
ATOM 1449 C CA . LEU A 1 184 ? -6.277 8.333 10.623 1.00 86.94 184 LEU A CA 1
ATOM 1450 C C . LEU A 1 184 ? -4.966 8.551 9.859 1.00 86.94 184 LEU A C 1
ATOM 1452 O O . LEU A 1 184 ? -4.273 7.592 9.530 1.00 86.94 184 LEU A O 1
ATOM 1456 N N . THR A 1 185 ? -4.613 9.810 9.614 1.00 84.56 185 THR A N 1
ATOM 1457 C CA . THR A 1 185 ? -3.341 10.229 9.007 1.00 84.56 185 THR A CA 1
ATOM 1458 C C . THR A 1 185 ? -2.799 11.441 9.760 1.00 84.56 185 THR A C 1
ATOM 1460 O O . THR A 1 185 ? -3.578 12.244 10.272 1.00 84.56 185 THR A O 1
ATOM 1463 N N . GLY A 1 186 ? -1.471 11.574 9.833 1.00 83.50 186 GLY A N 1
ATOM 1464 C CA . GLY A 1 186 ? -0.813 12.744 10.425 1.00 83.50 186 GLY A CA 1
ATOM 1465 C C . GLY A 1 186 ? -0.972 14.024 9.598 1.00 83.50 186 GLY A C 1
ATOM 1466 O O . GLY A 1 186 ? -0.718 15.110 10.103 1.00 83.50 186 GLY A O 1
ATOM 1467 N N . GLU A 1 187 ? -1.421 13.907 8.348 1.00 77.69 187 GLU A N 1
ATOM 1468 C CA . GLU A 1 187 ? -1.663 15.036 7.440 1.00 77.69 187 GLU A CA 1
ATOM 1469 C C . GLU A 1 187 ? -2.978 15.771 7.747 1.00 77.69 187 GLU A C 1
ATOM 1471 O O . GLU A 1 187 ? -3.169 16.915 7.338 1.00 77.69 187 GLU A O 1
ATOM 1476 N N . LYS A 1 188 ? -3.900 15.126 8.474 1.00 74.06 188 LYS A N 1
ATOM 1477 C CA . LYS A 1 188 ? -5.205 15.690 8.837 1.00 74.06 188 LYS A CA 1
ATOM 1478 C C . LYS A 1 188 ? -5.231 16.040 10.321 1.00 74.06 188 LYS A C 1
ATOM 1480 O O . LYS A 1 188 ? -4.806 15.263 11.168 1.00 74.06 188 LYS A O 1
ATOM 1485 N N . ASN A 1 189 ? -5.848 17.174 10.657 1.00 61.12 189 ASN A N 1
ATOM 1486 C CA . ASN A 1 189 ? -5.955 17.698 12.029 1.00 61.12 189 ASN A CA 1
ATOM 1487 C C . ASN A 1 189 ? -6.905 16.898 12.962 1.00 61.12 189 ASN A C 1
ATOM 1489 O O . ASN A 1 189 ? -7.383 17.436 13.963 1.00 61.12 189 ASN A O 1
ATOM 1493 N N . ARG A 1 190 ? -7.237 15.633 12.659 1.00 60.69 190 ARG A N 1
ATOM 1494 C CA . ARG A 1 190 ? -8.151 14.814 13.480 1.00 60.69 190 ARG A CA 1
ATOM 1495 C C . ARG A 1 190 ? -7.359 14.030 14.527 1.00 60.69 190 ARG A C 1
ATOM 1497 O O . ARG A 1 190 ? -6.480 13.241 14.193 1.00 60.69 190 ARG A O 1
ATOM 1504 N N . SER A 1 191 ? -7.697 14.211 15.803 1.00 56.50 191 SER A N 1
ATOM 1505 C CA . SER A 1 191 ? -7.062 13.472 16.896 1.00 56.50 191 SER A CA 1
ATOM 1506 C C . SER A 1 191 ? -7.499 12.003 16.914 1.00 56.50 191 SER A C 1
ATOM 1508 O O . SER A 1 191 ? -8.670 11.673 16.702 1.00 56.50 191 SER A O 1
ATOM 1510 N N . ARG A 1 192 ? -6.551 11.110 17.232 1.00 58.25 192 ARG A N 1
ATOM 1511 C CA . ARG A 1 192 ? -6.753 9.654 17.381 1.00 58.25 192 ARG A CA 1
ATOM 1512 C C . ARG A 1 192 ? -7.875 9.295 18.368 1.00 58.25 192 ARG A C 1
ATOM 1514 O O . ARG A 1 192 ? -8.464 8.228 18.247 1.00 58.25 192 ARG A O 1
ATOM 1521 N N . GLU A 1 193 ? -8.178 10.183 19.309 1.00 57.69 193 GLU A N 1
ATOM 1522 C CA . GLU A 1 193 ? -9.180 10.005 20.366 1.00 57.69 193 GLU A CA 1
ATOM 1523 C C . GLU A 1 193 ? -10.625 10.179 19.880 1.00 57.69 193 GLU A C 1
ATOM 1525 O O . GLU A 1 193 ? -11.530 9.562 20.432 1.00 57.69 193 GLU A O 1
ATOM 1530 N N . ARG A 1 194 ? -10.871 10.954 18.815 1.00 61.97 194 ARG A N 1
ATOM 1531 C CA . ARG A 1 194 ? -12.243 11.312 18.416 1.00 61.97 194 ARG A CA 1
ATOM 1532 C C . ARG A 1 194 ? -13.026 10.144 17.796 1.00 61.97 194 ARG A C 1
ATOM 1534 O O . ARG A 1 194 ? -14.233 10.059 17.985 1.00 61.97 194 ARG A O 1
ATOM 1541 N N . ASN A 1 195 ? -12.351 9.226 17.097 1.00 66.69 195 ASN A N 1
ATOM 1542 C CA . ASN A 1 195 ? -12.995 8.058 16.473 1.00 66.69 195 ASN A CA 1
ATOM 1543 C C . ASN A 1 195 ? -13.401 6.963 17.497 1.00 66.69 195 ASN A C 1
ATOM 1545 O O . ASN A 1 195 ? -14.493 6.414 17.375 1.00 66.69 195 ASN A O 1
ATOM 1549 N N . PRO A 1 196 ? -12.580 6.618 18.512 1.00 60.09 196 PRO A N 1
ATOM 1550 C CA . PRO A 1 196 ? -13.004 5.725 19.592 1.00 60.09 196 PRO A CA 1
ATOM 1551 C C . PRO A 1 196 ? -14.140 6.286 20.455 1.00 60.09 196 PRO A C 1
ATOM 1553 O O . PRO A 1 196 ? -14.972 5.502 20.910 1.00 60.09 196 PRO A O 1
ATOM 1556 N N . ILE A 1 197 ? -14.183 7.609 20.666 1.00 62.91 197 ILE A N 1
ATOM 1557 C CA . ILE A 1 197 ? -15.226 8.278 21.462 1.00 62.91 197 ILE A CA 1
ATOM 1558 C C . ILE A 1 197 ? -16.587 8.188 20.767 1.00 62.91 197 ILE A C 1
ATOM 1560 O O . ILE A 1 197 ? -17.554 7.798 21.409 1.00 62.91 197 ILE A O 1
ATOM 1564 N N . SER A 1 198 ? -16.675 8.433 19.454 1.00 65.19 198 SER A N 1
ATOM 1565 C CA . SER A 1 198 ? -17.956 8.320 18.735 1.00 65.19 198 SER A CA 1
ATOM 1566 C C . SER A 1 198 ? -18.520 6.892 18.744 1.00 65.19 198 SER A C 1
ATOM 1568 O O . SER A 1 198 ? -19.725 6.686 18.878 1.00 65.19 198 SER A O 1
ATOM 1570 N N . LEU A 1 199 ? -17.644 5.885 18.671 1.00 62.41 199 LEU A N 1
ATOM 1571 C CA . LEU A 1 199 ? -18.009 4.478 18.856 1.00 62.41 199 LEU A CA 1
ATOM 1572 C C . LEU A 1 199 ? -18.502 4.181 20.278 1.00 62.41 199 LEU A C 1
ATOM 1574 O O . LEU A 1 199 ? -19.448 3.415 20.447 1.00 62.41 199 LEU A O 1
ATOM 1578 N N . GLN A 1 200 ? -17.865 4.762 21.295 1.00 63.62 200 GLN A N 1
ATOM 1579 C CA . GLN A 1 200 ? -18.276 4.596 22.690 1.00 63.62 200 GLN A CA 1
ATOM 1580 C C . GLN A 1 200 ? -19.617 5.266 22.970 1.00 63.62 200 GLN A C 1
ATOM 1582 O O . GLN A 1 200 ? -20.501 4.596 23.490 1.00 63.62 200 GLN A O 1
ATOM 1587 N N . GLU A 1 201 ? -19.804 6.518 22.551 1.00 68.12 201 GLU A N 1
ATOM 1588 C CA . GLU A 1 201 ? -21.079 7.231 22.667 1.00 68.12 201 GLU A CA 1
ATOM 1589 C C . GLU A 1 201 ? -22.208 6.446 21.993 1.00 68.12 201 GLU A C 1
ATOM 1591 O O . GLU A 1 201 ? -23.293 6.317 22.552 1.00 68.12 201 GLU A O 1
ATOM 1596 N N . TYR A 1 202 ? -21.961 5.835 20.831 1.00 64.94 202 TYR A N 1
ATOM 1597 C CA . TYR A 1 202 ? -22.954 4.976 20.186 1.00 64.94 202 TYR A CA 1
ATOM 1598 C C . TYR A 1 202 ? -23.261 3.701 20.992 1.00 64.94 202 TYR A C 1
ATOM 1600 O O . TYR A 1 202 ? -24.427 3.352 21.181 1.00 64.94 202 TYR A O 1
ATOM 1608 N N . ILE A 1 203 ? -22.239 3.004 21.501 1.00 64.88 203 ILE A N 1
ATOM 1609 C CA . ILE A 1 203 ? -22.416 1.800 22.335 1.00 64.88 203 ILE A CA 1
ATOM 1610 C C . ILE A 1 203 ? -23.148 2.139 23.647 1.00 64.88 203 ILE A C 1
ATOM 1612 O O . ILE A 1 203 ? -23.949 1.340 24.138 1.00 64.88 203 ILE A O 1
ATOM 1616 N N . GLU A 1 204 ? -22.899 3.317 24.213 1.00 64.44 204 GLU A N 1
ATOM 1617 C CA . GLU A 1 204 ? -23.593 3.829 25.395 1.00 64.44 204 GLU A CA 1
ATOM 1618 C C . GLU A 1 204 ? -25.035 4.238 25.078 1.00 64.44 204 GLU A C 1
ATOM 1620 O O . GLU A 1 204 ? -25.942 3.897 25.836 1.00 64.44 204 GLU A O 1
ATOM 1625 N N . ASN A 1 205 ? -25.288 4.852 23.922 1.00 60.97 205 ASN A N 1
ATOM 1626 C CA . ASN A 1 205 ? -26.634 5.215 23.478 1.00 60.97 205 ASN A CA 1
ATOM 1627 C C . ASN A 1 205 ? -27.492 3.990 23.114 1.00 60.97 205 ASN A C 1
ATOM 1629 O O . ASN A 1 205 ? -28.694 3.996 23.376 1.00 60.97 205 ASN A O 1
ATOM 1633 N N . MET A 1 206 ? -26.903 2.893 22.622 1.00 56.00 206 MET A N 1
ATOM 1634 C CA . MET A 1 206 ? -27.628 1.622 22.463 1.00 56.00 206 MET A CA 1
ATOM 1635 C C . MET A 1 206 ? -28.075 1.013 23.803 1.00 56.00 206 MET A C 1
ATOM 1637 O O . MET A 1 206 ? -29.085 0.312 23.837 1.00 56.00 206 MET A O 1
ATOM 1641 N N . LYS A 1 207 ? -27.399 1.304 24.928 1.00 49.22 207 LYS A N 1
ATOM 1642 C CA . LYS A 1 207 ? -27.923 0.941 26.261 1.00 49.22 207 LYS A CA 1
ATOM 1643 C C . LYS A 1 207 ? -29.154 1.763 26.644 1.00 49.22 207 LYS A C 1
ATOM 1645 O O . LYS A 1 207 ? -29.987 1.264 27.391 1.00 49.22 207 LYS A O 1
ATOM 1650 N N . ALA A 1 208 ? -29.283 2.998 26.156 1.00 42.47 208 ALA A N 1
ATOM 1651 C CA . ALA A 1 208 ? -30.455 3.833 26.423 1.00 42.47 208 ALA A CA 1
ATOM 1652 C C . ALA A 1 208 ? -31.708 3.378 25.643 1.00 42.47 208 ALA A C 1
ATOM 1654 O O . ALA A 1 208 ? -32.807 3.842 25.934 1.00 42.47 208 ALA A O 1
ATOM 1655 N N . GLN A 1 209 ? -31.555 2.458 24.681 1.00 40.28 209 GLN A N 1
ATOM 1656 C CA . GLN A 1 209 ? -32.630 1.917 23.838 1.00 40.28 209 GLN A CA 1
ATOM 1657 C C . GLN A 1 209 ? -33.002 0.457 24.147 1.00 40.28 209 GLN A C 1
ATOM 1659 O O . GLN A 1 209 ? -33.705 -0.175 23.358 1.00 40.28 209 GLN A O 1
ATOM 1664 N N . SER A 1 210 ? -32.593 -0.102 25.292 1.00 28.89 210 SER A N 1
ATOM 1665 C CA . SER A 1 210 ? -33.178 -1.372 25.741 1.00 28.89 210 SER A CA 1
ATOM 1666 C C . SER A 1 210 ? -34.637 -1.151 26.184 1.00 28.89 210 SER A C 1
ATOM 1668 O O . SER A 1 210 ? -34.872 -0.253 26.996 1.00 28.89 210 SER A O 1
ATOM 1670 N N . PRO A 1 211 ? -35.601 -1.930 25.659 1.00 35.50 211 PRO A N 1
ATOM 1671 C CA . PRO A 1 211 ? -37.030 -1.693 25.832 1.00 35.50 211 PRO A CA 1
ATOM 1672 C C . PRO A 1 211 ? -37.459 -1.884 27.290 1.00 35.50 211 PRO A C 1
ATOM 1674 O O . PRO A 1 211 ? -37.057 -2.850 27.939 1.00 35.50 211 PRO A O 1
ATOM 1677 N N . SER A 1 212 ? -38.271 -0.938 27.765 1.00 34.59 212 SER A N 1
ATOM 1678 C CA . SER A 1 212 ? -39.120 -1.055 28.956 1.00 34.59 212 SER A CA 1
ATOM 1679 C C . SER A 1 212 ? -40.040 -2.266 28.886 1.00 34.59 212 SER A C 1
ATOM 1681 O O . SER A 1 212 ? -40.635 -2.443 27.795 1.00 34.59 212 SER A O 1
#

Foldseek 3Di:
DDPCVVVVVVVVVVVVLVVLLVVLLVLLVVLLVLLVVVLQVLLLVLLLVLLLVLCCVQQQQFPVRDGAPCPVLSVVLNVQSVPDRCVQQLVPVLDCVGSSVVSNLVSLVVVQVVPVVCVVDPRRRSVNSNVVSSVSCNVPSNVSSVVQVVCVVVVNHPDDRCLVVDPCVVSSCCLCPVLVDDNDDPVDPDDSPPSSVSSVVVVVVVVVPDDD

Sequence (212 aa):
MNSLGLISSRKTAEAVDIFKIMSSTYLVALCQAIDLRHMEENLKNTVKNTVSQVANKVLTMGSNGELHPSRFCEKDLVKVVDREHVFAYIDDPCSETYPLMQKLRQVLVDHALINSDDLKNSNTSIFLKIGALVEELKTLLPKQVENTRSALESGNPAIPNRIKECRSYPLYKFVREELGTEFLTGEKNRSRERNPISLQEYIENMKAQSPS

Radius of gyration: 26.08 Å; Cα contacts (8 Å, |Δi|>4): 167; chains: 1; bounding box: 71×36×88 Å

Organism: NCBI:txid561372

InterPro domains:
  IPR001106 Aromatic amino acid lyase [PTHR10362] (1-194)
  IPR008948 L-Aspartase-like [SSF48557] (2-192)
  IPR023144 Phenylalanine ammonia-lyase, shielding domain superfamily [G3DSA:1.10.274.20] (40-161)

Solvent-accessible surface area (backbone atoms only — not comparable to full-atom values): 12216 Å² total; per-residue (Å²): 140,80,84,59,58,68,63,52,50,52,52,51,53,57,51,51,54,54,48,49,56,53,49,36,46,48,52,52,51,51,49,46,50,52,52,50,51,41,49,45,54,44,50,48,51,50,52,41,53,49,50,47,51,48,40,49,70,60,41,32,49,29,95,83,72,46,79,35,88,51,58,63,48,45,62,54,49,44,47,50,59,72,71,50,65,55,91,69,25,67,91,53,64,69,37,74,90,24,63,61,42,44,51,49,50,48,54,51,50,54,54,33,62,76,50,51,89,43,63,83,39,83,71,66,28,55,67,75,45,48,60,58,45,53,52,53,45,56,68,46,46,64,55,53,52,48,55,49,50,56,28,48,75,73,70,59,48,95,55,76,60,65,55,78,80,39,94,63,28,66,62,50,43,43,47,42,67,73,65,60,38,74,83,88,50,93,91,47,96,66,61,85,64,59,53,37,47,56,51,45,54,49,60,55,50,56,62,74,65,64,84,130

Nearest PDB structures (foldseek):
  6f6t-assembly1_B  TM=9.786E-01  e=4.199E-18  Petroselinum crispum
  1w27-assembly1_A  TM=9.699E-01  e=6.452E-18  Petroselinum crispum
  6h2o-assembly1_B  TM=9.786E-01  e=3.956E-17  Petroselinum crispum
  6hqf-assembly1_B  TM=9.778E-01  e=4.149E-17  Petroselinum crispum
  6h2o-assembly1_A  TM=9.796E-01  e=1.304E-16  Petroselinum crispum

Secondary structure (DSSP, 8-state):
----HHHHHHHHHHHHHHHHHHHHHHHHHHHHHHHHHHHHHHHHHHHHHHHHHHHHHHHSB-TTS-B-GGGGHHHHHHHHHHHS-GGGTTTSTT-TTSHHHHHHHHHHHHHHHHTGGGTT-TTT-HHHHHHHHHHHHHHHHHHHHHHHHHHHHTT--SS--GGGGSTTHHHHHIIIIIS-PPPP-TTS---TTHHHHHHHHHHHHHHTTS--

Mean predicted aligned error: 8.98 Å

pLDDT: mean 83.07, std 15.25, range [28.89, 97.31]